Protein AF-A0A7S3BI91-F1 (afdb_monomer_lite)

Foldseek 3Di:
DDDDDDDDDDDDDDDDDDADAWDADDDDDDPACARAPQWHQDPPVRWIWGWDDAPNDIATLATARDRVLSLVLNQLLQCQRVNPPRDHRGPPDPSVVSNVVCPPPDSLRSSLVSHLVHPHAQDDPQPAHQWDQDPVVRWIWGWAADQDPDRIDTQDTHNDSVVSQVSNQLLQQLQAACSRNGNDDCVVCCVVSVVRNPAGNQRQADPVSHRDVVSVVVSVVVSVVVVVVVVVVVVVVVVVPPDDDDD

Sequence (247 aa):
GARGGQDGARGALSPAAGTKAPVRAKGGGRPMSSRFRGVAQHKVTRRWESHIWHDKKQHYMGSWSSEASAAEAYDKGAVRLKGDAAQLNFPMVDYSVFKAETEGLSTEGVIAHLRRSSSGFCRGQAKFRGVSFRPNSNRWEARLSGITGRRYSYLGTFDSAEDAARAYDRAAICCRGKDAITNFPIDEFAVEMAPFVGLRKVDLRGADGKPCEATLEELKRQIDSYADSEAERKKEAVAAGRGTPRR

InterPro domains:
  IPR001471 AP2/ERF domain [PF00847] (127-177)
  IPR001471 AP2/ERF domain [PR00367] (128-139)
  IPR001471 AP2/ERF domain [PR00367] (167-187)
  IPR001471 AP2/ERF domain [PS51032] (35-91)
  IPR001471 AP2/ERF domain [PS51032] (127-185)
  IPR001471 AP2/ERF domain [SM00380] (35-97)
  IPR001471 AP2/ERF domain [SM00380] (127-191)
  IPR016177 DNA-binding domain superfamily [SSF54171] (34-92)
  IPR016177 DNA-binding domain superfamily [SSF54171] (127-186)
  IPR036955 AP2/ERF domain superfamily [G3DSA:3.30.730.10] (34-93)
  IPR036955 AP2/ERF domain superfamily [G3DSA:3.30.730.10] (126-187)

Structure (mmCIF, N/CA/C/O backbone):
data_AF-A0A7S3BI91-F1
#
_entry.id   AF-A0A7S3BI91-F1
#
loop_
_atom_site.group_PDB
_atom_site.id
_atom_site.type_symbol
_atom_site.label_atom_id
_atom_site.label_alt_id
_atom_site.label_comp_id
_atom_site.label_asym_id
_atom_site.label_entity_id
_atom_site.label_seq_id
_atom_site.pdbx_PDB_ins_code
_atom_site.Cartn_x
_atom_site.Cartn_y
_atom_site.Cartn_z
_atom_site.occupancy
_atom_site.B_iso_or_equiv
_atom_site.auth_seq_id
_atom_site.auth_comp_id
_atom_site.auth_asym_id
_atom_site.auth_atom_id
_atom_site.pdbx_PDB_model_num
ATOM 1 N N . GLY A 1 1 ? 70.230 0.808 4.447 1.00 37.97 1 GLY A N 1
ATOM 2 C CA . GLY A 1 1 ? 69.255 -0.152 4.996 1.00 37.97 1 GLY A CA 1
ATOM 3 C C . GLY A 1 1 ? 67.963 -0.027 4.226 1.00 37.97 1 GLY A C 1
ATOM 4 O O . GLY A 1 1 ? 67.311 0.999 4.337 1.00 37.97 1 GLY A O 1
ATOM 5 N N . ALA A 1 2 ? 67.662 -1.022 3.395 1.00 36.22 2 ALA A N 1
ATOM 6 C CA . ALA A 1 2 ? 66.497 -1.073 2.520 1.00 36.22 2 ALA A CA 1
ATOM 7 C C . ALA A 1 2 ? 65.241 -1.559 3.269 1.00 36.22 2 ALA A C 1
ATOM 9 O O . ALA A 1 2 ? 65.309 -2.526 4.024 1.00 36.22 2 ALA A O 1
ATOM 10 N N . ARG A 1 3 ? 64.101 -0.905 3.031 1.00 36.59 3 ARG A N 1
ATOM 11 C CA . ARG A 1 3 ? 62.727 -1.401 3.244 1.00 36.59 3 ARG A CA 1
ATOM 12 C C . ARG A 1 3 ? 61.922 -0.777 2.093 1.00 36.59 3 ARG A C 1
ATOM 14 O O . ARG A 1 3 ? 61.908 0.439 1.990 1.00 36.59 3 ARG A O 1
ATOM 21 N N . GLY A 1 4 ? 61.395 -1.486 1.100 1.00 32.34 4 GLY A N 1
ATOM 22 C CA . GLY A 1 4 ? 60.620 -2.722 1.174 1.00 32.34 4 GLY A CA 1
ATOM 23 C C . GLY A 1 4 ? 59.131 -2.377 1.055 1.00 32.34 4 GLY A C 1
ATOM 24 O O . GLY A 1 4 ? 58.383 -2.637 1.989 1.00 32.34 4 GLY A O 1
ATOM 25 N N . GLY A 1 5 ? 58.727 -1.709 -0.033 1.00 32.47 5 GLY A N 1
ATOM 26 C CA . GLY A 1 5 ? 57.331 -1.380 -0.336 1.00 32.47 5 GLY A CA 1
ATOM 27 C C . GLY A 1 5 ? 56.749 -2.419 -1.290 1.00 32.47 5 GLY A C 1
ATOM 28 O O . GLY A 1 5 ? 57.197 -2.525 -2.426 1.00 32.47 5 GLY A O 1
ATOM 29 N N . GLN A 1 6 ? 55.809 -3.221 -0.795 1.00 35.47 6 GLN A N 1
ATOM 30 C CA . GLN A 1 6 ? 55.030 -4.177 -1.578 1.00 35.47 6 GLN A CA 1
ATOM 31 C C . GLN A 1 6 ? 53.762 -3.473 -2.072 1.00 35.47 6 GLN A C 1
ATOM 33 O O . GLN A 1 6 ? 52.893 -3.136 -1.268 1.00 35.47 6 GLN A O 1
ATOM 38 N N . ASP A 1 7 ? 53.653 -3.272 -3.384 1.00 34.81 7 ASP A N 1
ATOM 39 C CA . ASP A 1 7 ? 52.416 -2.849 -4.035 1.00 34.81 7 ASP A CA 1
ATOM 40 C C . ASP A 1 7 ? 51.485 -4.060 -4.187 1.00 34.81 7 ASP A C 1
ATOM 42 O O . ASP A 1 7 ? 51.672 -4.933 -5.035 1.00 34.81 7 ASP A O 1
ATOM 46 N N . GLY A 1 8 ? 50.477 -4.127 -3.316 1.00 32.31 8 GLY A N 1
ATOM 47 C CA . GLY A 1 8 ? 49.393 -5.099 -3.389 1.00 32.31 8 GLY A CA 1
ATOM 48 C C . GLY A 1 8 ? 48.402 -4.735 -4.494 1.00 32.31 8 GLY A C 1
ATOM 49 O O . GLY A 1 8 ? 47.653 -3.763 -4.385 1.00 32.31 8 GLY A O 1
ATOM 50 N N . ALA A 1 9 ? 48.385 -5.549 -5.546 1.00 34.47 9 ALA A N 1
ATOM 51 C CA . ALA A 1 9 ? 47.430 -5.501 -6.642 1.00 34.47 9 ALA A CA 1
ATOM 52 C C . ALA A 1 9 ? 45.972 -5.531 -6.137 1.00 34.47 9 ALA A C 1
ATOM 54 O O . ALA A 1 9 ? 45.527 -6.487 -5.501 1.00 34.47 9 ALA A O 1
ATOM 55 N N . ARG A 1 10 ? 45.194 -4.493 -6.470 1.00 36.84 10 ARG A N 1
ATOM 56 C CA . ARG A 1 10 ? 43.730 -4.512 -6.356 1.00 36.84 10 ARG A CA 1
ATOM 57 C C . ARG A 1 10 ? 43.168 -5.355 -7.497 1.00 36.84 10 ARG A C 1
ATOM 59 O O . ARG A 1 10 ? 43.075 -4.888 -8.629 1.00 36.84 10 ARG A O 1
ATOM 66 N N . GLY A 1 11 ? 42.801 -6.595 -7.184 1.00 29.58 11 GLY A N 1
ATOM 67 C CA . GLY A 1 11 ? 42.044 -7.465 -8.077 1.00 29.58 11 GLY A CA 1
ATOM 68 C C . GLY A 1 11 ? 40.709 -6.824 -8.450 1.00 29.58 11 GLY A C 1
ATOM 69 O O . GLY A 1 11 ? 39.812 -6.692 -7.618 1.00 29.58 11 GLY A O 1
ATOM 70 N N . ALA A 1 12 ? 40.588 -6.414 -9.710 1.00 36.59 12 ALA A N 1
ATOM 71 C CA . ALA A 1 12 ? 39.317 -6.086 -10.327 1.00 36.59 12 ALA A CA 1
ATOM 72 C C . ALA A 1 12 ? 38.508 -7.383 -10.474 1.00 36.59 12 ALA A C 1
ATOM 74 O O . ALA A 1 12 ? 38.868 -8.272 -11.246 1.00 36.59 12 ALA A O 1
ATOM 75 N N . LEU A 1 13 ? 37.420 -7.502 -9.712 1.00 36.41 13 LEU A N 1
ATOM 76 C CA . LEU A 1 13 ? 36.422 -8.542 -9.930 1.00 36.41 13 LEU A CA 1
ATOM 77 C C . LEU A 1 13 ? 35.810 -8.334 -11.320 1.00 36.41 13 LEU A C 1
ATOM 79 O O . LEU A 1 13 ? 35.184 -7.311 -11.599 1.00 36.41 13 LEU A O 1
ATOM 83 N N . SER A 1 14 ? 36.044 -9.309 -12.194 1.00 38.34 14 SER A N 1
ATOM 84 C CA . SER A 1 14 ? 35.462 -9.384 -13.531 1.00 38.34 14 SER A CA 1
ATOM 85 C C . SER A 1 14 ? 33.932 -9.506 -13.449 1.00 38.34 14 SER A C 1
ATOM 87 O O . SER A 1 14 ? 33.428 -10.181 -12.548 1.00 38.34 14 SER A O 1
ATOM 89 N N . PRO A 1 15 ? 33.168 -8.899 -14.374 1.00 39.06 15 PRO A N 1
ATOM 90 C CA . PRO A 1 15 ? 31.724 -9.080 -14.423 1.00 39.06 15 PRO A CA 1
ATOM 91 C C . PRO A 1 15 ? 31.383 -10.494 -14.912 1.00 39.06 15 PRO A C 1
ATOM 93 O O . PRO A 1 15 ? 31.818 -10.919 -15.983 1.00 39.06 15 PRO A O 1
ATOM 96 N N . ALA A 1 16 ? 30.596 -11.220 -14.116 1.00 38.19 16 ALA A N 1
ATOM 97 C CA . ALA A 1 16 ? 30.051 -12.519 -14.484 1.00 38.19 16 ALA A CA 1
ATOM 98 C C . ALA A 1 16 ? 29.149 -12.403 -15.726 1.00 38.19 16 ALA A C 1
ATOM 100 O O . ALA A 1 16 ? 28.328 -11.491 -15.852 1.00 38.19 16 ALA A O 1
ATOM 101 N N . ALA A 1 17 ? 29.337 -13.343 -16.645 1.00 38.56 17 ALA A N 1
ATOM 102 C CA . ALA A 1 17 ? 28.640 -13.453 -17.913 1.00 38.56 17 ALA A CA 1
ATOM 103 C C . ALA A 1 17 ? 27.135 -13.744 -17.742 1.00 38.56 17 ALA A C 1
ATOM 105 O O . ALA A 1 17 ? 26.751 -14.570 -16.918 1.00 38.56 17 ALA A O 1
ATOM 106 N N . GLY A 1 18 ? 26.297 -13.139 -18.598 1.00 40.62 18 GLY A N 1
ATOM 107 C CA . GLY A 1 18 ? 25.059 -13.790 -19.051 1.00 40.62 18 GLY A CA 1
ATOM 108 C C . GLY A 1 18 ? 23.726 -13.035 -18.981 1.00 40.62 18 GLY A C 1
ATOM 109 O O . GLY A 1 18 ? 22.747 -13.556 -19.512 1.00 40.62 18 GLY A O 1
ATOM 110 N N . THR A 1 19 ? 23.620 -11.835 -18.407 1.00 37.94 19 THR A N 1
ATOM 111 C CA . THR A 1 19 ? 22.304 -11.166 -18.300 1.00 37.94 19 THR A CA 1
ATOM 112 C C . THR A 1 19 ? 21.990 -10.350 -19.557 1.00 37.94 19 THR A C 1
ATOM 114 O O . THR A 1 19 ? 22.561 -9.281 -19.776 1.00 37.94 19 THR A O 1
ATOM 117 N N . LYS A 1 20 ? 21.073 -10.832 -20.409 1.00 46.59 20 LYS A N 1
ATOM 118 C CA . LYS A 1 20 ? 20.564 -10.029 -21.536 1.00 46.59 20 LYS A CA 1
ATOM 119 C C . LYS A 1 20 ? 19.895 -8.751 -21.008 1.00 46.59 20 LYS A C 1
ATOM 121 O O . LYS A 1 20 ? 19.107 -8.794 -20.067 1.00 46.59 20 LYS A O 1
ATOM 126 N N . ALA A 1 21 ? 20.236 -7.617 -21.621 1.00 48.41 21 ALA A N 1
ATOM 127 C CA . ALA A 1 21 ? 19.789 -6.287 -21.215 1.00 48.41 21 ALA A CA 1
ATOM 128 C C . ALA A 1 21 ? 18.259 -6.107 -21.342 1.00 48.41 21 ALA A C 1
ATOM 130 O O . ALA A 1 21 ? 17.651 -6.684 -22.247 1.00 48.41 21 ALA A O 1
ATOM 131 N N . PRO A 1 22 ? 17.632 -5.281 -20.482 1.00 54.97 22 PRO A N 1
ATOM 132 C CA . PRO A 1 22 ? 16.196 -5.024 -20.542 1.00 54.97 22 PRO A CA 1
ATOM 133 C C . PRO A 1 22 ? 15.793 -4.344 -21.854 1.00 54.97 22 PRO A C 1
ATOM 135 O O . PRO A 1 22 ? 16.484 -3.452 -22.359 1.00 54.97 22 PRO A O 1
ATOM 138 N N . VAL A 1 23 ? 14.649 -4.754 -22.404 1.00 58.34 23 VAL A N 1
ATOM 139 C CA . VAL A 1 23 ? 14.160 -4.258 -23.696 1.00 58.34 23 VAL A CA 1
ATOM 140 C C . VAL A 1 23 ? 13.649 -2.824 -23.543 1.00 58.34 23 VAL A C 1
ATOM 142 O O . VAL A 1 23 ? 12.665 -2.559 -22.852 1.00 58.34 23 VAL A O 1
ATOM 145 N N . ARG A 1 24 ? 14.304 -1.882 -24.229 1.00 56.38 24 ARG A N 1
ATOM 146 C CA . ARG A 1 24 ? 13.954 -0.453 -24.211 1.00 56.38 24 ARG A CA 1
ATOM 147 C C . ARG A 1 24 ? 12.495 -0.228 -24.643 1.00 56.38 24 ARG A C 1
ATOM 149 O O . ARG A 1 24 ? 12.028 -0.784 -25.641 1.00 56.38 24 ARG A O 1
ATOM 156 N N . ALA A 1 25 ? 11.772 0.622 -23.913 1.00 55.19 25 ALA A N 1
ATOM 157 C CA . ALA A 1 25 ? 10.420 1.039 -24.279 1.00 55.19 25 ALA A CA 1
ATOM 158 C C . ALA A 1 25 ? 10.404 1.825 -25.604 1.00 55.19 25 ALA A C 1
ATOM 160 O O . ALA A 1 25 ? 11.124 2.812 -25.747 1.00 55.19 25 ALA A O 1
ATOM 161 N N . LYS A 1 26 ? 9.568 1.409 -26.570 1.00 50.88 26 LYS A N 1
ATOM 162 C CA . LYS A 1 26 ? 9.223 2.218 -27.752 1.00 50.88 26 LYS A CA 1
ATOM 163 C C . LYS A 1 26 ? 7.915 2.957 -27.463 1.00 50.88 26 LYS A C 1
ATOM 165 O O . LYS A 1 26 ? 6.872 2.325 -27.346 1.00 50.88 26 LYS A O 1
ATOM 170 N N . GLY A 1 27 ? 7.986 4.279 -27.333 1.00 42.50 27 GLY A N 1
ATOM 171 C CA . GLY A 1 27 ? 6.834 5.168 -27.175 1.00 42.50 27 GLY A CA 1
ATOM 172 C C . GLY A 1 27 ? 7.284 6.626 -27.244 1.00 42.50 27 GLY A C 1
ATOM 173 O O . GLY A 1 27 ? 8.152 7.036 -26.475 1.00 42.50 27 GLY A O 1
ATOM 174 N N . GLY A 1 28 ? 6.759 7.378 -28.213 1.00 46.16 28 GLY A N 1
ATOM 175 C CA . GLY A 1 28 ? 7.113 8.778 -28.447 1.00 46.16 28 GLY A CA 1
ATOM 176 C C . GLY A 1 28 ? 6.543 9.725 -27.387 1.00 46.16 28 GLY A C 1
ATOM 177 O O . GLY A 1 28 ? 5.451 9.505 -26.872 1.00 46.16 28 GLY A O 1
ATOM 178 N N . GLY A 1 29 ? 7.281 10.805 -27.106 1.00 51.50 29 GLY A N 1
ATOM 179 C CA . GLY A 1 29 ? 6.733 12.009 -26.472 1.00 51.50 29 GLY A CA 1
ATOM 180 C C . GLY A 1 29 ? 6.843 12.112 -24.946 1.00 51.50 29 GLY A C 1
ATOM 181 O O . GLY A 1 29 ? 5.827 12.270 -24.280 1.00 51.50 29 GLY A O 1
ATOM 182 N N . ARG A 1 30 ? 8.066 12.048 -24.402 1.00 52.25 30 ARG A N 1
ATOM 183 C CA . ARG A 1 30 ? 8.619 12.761 -23.216 1.00 52.25 30 ARG A CA 1
ATOM 184 C C . ARG A 1 30 ? 9.885 12.017 -22.760 1.00 52.25 30 ARG A C 1
ATOM 186 O O . ARG A 1 30 ? 9.933 10.796 -22.907 1.00 52.25 30 ARG A O 1
ATOM 193 N N . PRO A 1 31 ? 10.906 12.698 -22.205 1.00 54.00 31 PRO A N 1
ATOM 194 C CA . PRO A 1 31 ? 12.038 12.009 -21.597 1.00 54.00 31 PRO A CA 1
ATOM 195 C C . PRO A 1 31 ? 11.510 11.109 -20.478 1.00 54.00 31 PRO A C 1
ATOM 197 O O . PRO A 1 31 ? 10.920 11.568 -19.499 1.00 54.00 31 PRO A O 1
ATOM 200 N N . MET A 1 32 ? 11.652 9.806 -20.687 1.00 61.44 32 MET A N 1
ATOM 201 C CA . MET A 1 32 ? 11.168 8.787 -19.771 1.00 61.44 32 MET A CA 1
ATOM 202 C C . MET A 1 32 ? 12.041 8.857 -18.509 1.00 61.44 32 MET A C 1
ATOM 204 O O . MET A 1 32 ? 13.264 8.778 -18.601 1.00 61.44 32 MET A O 1
ATOM 208 N N . SER A 1 33 ? 11.439 9.039 -17.327 1.00 77.62 33 SER A N 1
ATOM 209 C CA . SER A 1 33 ? 12.185 9.071 -16.052 1.00 77.62 33 SER A CA 1
ATOM 210 C C . SER A 1 33 ? 12.806 7.718 -15.686 1.00 77.62 33 SER A C 1
ATOM 212 O O . SER A 1 33 ? 13.535 7.627 -14.706 1.00 77.62 33 SER A O 1
ATOM 214 N N . SER A 1 34 ? 12.469 6.672 -16.443 1.00 86.06 34 SER A N 1
ATOM 215 C CA . SER A 1 34 ? 12.921 5.298 -16.276 1.00 86.06 34 SER A CA 1
ATOM 216 C C . SER A 1 34 ? 13.264 4.684 -17.630 1.00 86.06 34 SER A C 1
ATOM 218 O O . SER A 1 34 ? 12.687 5.059 -18.652 1.00 86.06 34 SER A O 1
ATOM 220 N N . ARG A 1 35 ? 14.167 3.699 -17.635 1.00 88.31 35 ARG A N 1
ATOM 221 C CA . ARG A 1 35 ? 14.437 2.860 -18.814 1.00 88.31 35 ARG A CA 1
ATOM 222 C C . ARG A 1 35 ? 13.410 1.737 -19.014 1.00 88.31 35 ARG A C 1
ATOM 224 O O . ARG A 1 35 ? 13.414 1.109 -20.072 1.00 88.31 35 ARG A O 1
ATOM 231 N N . PHE A 1 36 ? 12.564 1.484 -18.015 1.00 90.50 36 PHE A N 1
ATOM 232 C CA . PHE A 1 36 ? 11.608 0.382 -17.991 1.00 90.50 36 PHE A CA 1
ATOM 233 C C . PHE A 1 36 ? 10.179 0.849 -18.285 1.00 90.50 36 PHE A C 1
ATOM 235 O O . PHE A 1 36 ? 9.762 1.955 -17.933 1.00 90.50 36 PHE A O 1
ATOM 242 N N . ARG A 1 37 ? 9.405 -0.022 -18.935 1.00 90.56 37 ARG A N 1
ATOM 243 C CA . ARG A 1 37 ? 7.990 0.193 -19.248 1.00 90.56 37 ARG A CA 1
ATOM 244 C C . ARG A 1 37 ? 7.177 0.313 -17.966 1.00 90.56 37 ARG A C 1
ATOM 246 O O . ARG A 1 37 ? 7.341 -0.479 -17.046 1.00 90.56 37 ARG A O 1
ATOM 253 N N . GLY A 1 38 ? 6.272 1.290 -17.945 1.00 92.12 38 GLY A N 1
ATOM 254 C CA . GLY A 1 38 ? 5.343 1.489 -16.832 1.00 92.12 38 GLY A CA 1
ATOM 255 C C . GLY A 1 38 ? 5.990 1.973 -15.536 1.00 92.12 38 GLY A C 1
ATOM 256 O O . GLY A 1 38 ? 5.302 2.038 -14.522 1.00 92.12 38 GLY A O 1
ATOM 257 N N . VAL A 1 39 ? 7.274 2.343 -15.550 1.00 93.62 39 VAL A N 1
ATOM 258 C CA . VAL A 1 39 ? 7.984 2.824 -14.363 1.00 93.62 39 VAL A CA 1
ATOM 259 C C . VAL A 1 39 ? 8.194 4.334 -14.432 1.00 93.62 39 VAL A C 1
ATOM 261 O O . VAL A 1 39 ? 8.635 4.880 -15.444 1.00 93.62 39 VAL A O 1
ATOM 264 N N . ALA A 1 40 ? 7.895 5.025 -13.335 1.00 92.94 40 ALA A N 1
ATOM 265 C CA . ALA A 1 40 ? 8.116 6.459 -13.187 1.00 92.94 40 ALA A CA 1
ATOM 266 C C . ALA A 1 40 ? 8.808 6.775 -11.856 1.00 92.94 40 ALA A C 1
ATOM 268 O O . ALA A 1 40 ? 8.635 6.049 -10.882 1.00 92.94 40 ALA A O 1
ATOM 269 N N . GLN A 1 41 ? 9.584 7.860 -11.792 1.00 91.62 41 GLN A N 1
ATOM 270 C CA . GLN A 1 41 ? 10.135 8.344 -10.522 1.00 91.62 41 GLN A CA 1
ATOM 271 C C . GLN A 1 41 ? 9.279 9.494 -9.989 1.00 91.62 41 GLN A C 1
ATOM 273 O O . GLN A 1 41 ? 9.099 10.515 -10.659 1.00 91.62 41 GLN A O 1
ATOM 278 N N . HIS A 1 42 ? 8.791 9.364 -8.758 1.00 88.19 42 HIS A N 1
ATOM 279 C CA . HIS A 1 42 ? 8.068 10.441 -8.097 1.00 88.19 42 HIS A CA 1
ATOM 280 C C . HIS A 1 42 ? 9.016 11.614 -7.794 1.00 88.19 42 HIS A C 1
ATOM 282 O O . HIS A 1 42 ? 10.050 11.442 -7.148 1.00 88.19 42 HIS A O 1
ATOM 288 N N . LYS A 1 43 ? 8.669 12.832 -8.231 1.00 83.31 43 LYS A N 1
ATOM 289 C CA . LYS A 1 43 ? 9.596 13.984 -8.239 1.00 83.31 43 LYS A CA 1
ATOM 290 C C . LYS A 1 43 ? 10.095 14.405 -6.853 1.00 83.31 43 LYS A C 1
ATOM 292 O O . LYS A 1 43 ? 11.241 14.822 -6.724 1.00 83.31 43 LYS A O 1
ATOM 297 N N . VAL A 1 44 ? 9.239 14.302 -5.834 1.00 79.81 44 VAL A N 1
ATOM 298 C CA . VAL A 1 44 ? 9.544 14.786 -4.474 1.00 79.81 44 VAL A CA 1
ATOM 299 C C . VAL A 1 44 ? 10.193 13.690 -3.637 1.00 79.81 44 VAL A C 1
ATOM 301 O O . VAL A 1 44 ? 11.288 13.848 -3.120 1.00 79.81 44 VAL A O 1
ATOM 304 N N . THR A 1 45 ? 9.522 12.546 -3.524 1.00 80.12 45 THR A N 1
ATOM 305 C CA . THR A 1 45 ? 9.980 11.425 -2.684 1.00 80.12 45 THR A CA 1
ATOM 306 C C . THR A 1 45 ? 11.068 10.583 -3.345 1.00 80.12 45 THR A C 1
ATOM 308 O O . THR A 1 45 ? 11.627 9.715 -2.683 1.00 80.12 45 THR A O 1
ATOM 311 N N . ARG A 1 46 ? 11.332 10.794 -4.643 1.00 85.56 46 ARG A N 1
ATOM 312 C CA . ARG A 1 46 ? 12.295 10.047 -5.472 1.00 85.56 46 ARG A CA 1
ATOM 313 C C . ARG A 1 46 ? 12.072 8.539 -5.531 1.00 85.56 46 ARG A C 1
ATOM 315 O O . ARG A 1 46 ? 12.927 7.809 -6.023 1.00 85.56 46 ARG A O 1
ATOM 322 N N . ARG A 1 47 ? 10.910 8.069 -5.083 1.00 87.50 47 ARG A N 1
ATOM 323 C CA . ARG A 1 47 ? 10.569 6.651 -5.117 1.00 87.50 47 ARG A CA 1
ATOM 324 C C . ARG A 1 47 ? 10.125 6.242 -6.507 1.00 87.50 47 ARG A C 1
ATOM 326 O O . ARG A 1 47 ? 9.543 7.041 -7.244 1.00 87.50 47 ARG A O 1
ATOM 333 N N . TRP A 1 48 ? 10.405 4.995 -6.842 1.00 92.12 48 TRP A N 1
ATOM 334 C CA . TRP A 1 48 ? 9.995 4.416 -8.107 1.00 92.12 48 TRP A CA 1
ATOM 335 C C . TRP A 1 48 ? 8.544 3.984 -8.004 1.00 92.12 48 TRP A C 1
ATOM 337 O O . TRP A 1 48 ? 8.108 3.504 -6.964 1.00 92.12 48 TRP A O 1
ATOM 347 N N . GLU A 1 49 ? 7.770 4.199 -9.048 1.00 93.38 49 GLU A N 1
ATOM 348 C CA . GLU A 1 49 ? 6.346 3.912 -9.101 1.00 93.38 49 GLU A CA 1
ATOM 349 C C . GLU A 1 49 ? 6.060 3.049 -10.314 1.00 93.38 49 GLU A C 1
ATOM 351 O O . GLU A 1 49 ? 6.586 3.311 -11.394 1.00 93.38 49 GLU A O 1
ATOM 356 N N . SER A 1 50 ? 5.221 2.036 -10.124 1.00 94.94 50 SER A N 1
ATOM 357 C CA . SER A 1 50 ? 4.806 1.128 -11.187 1.00 94.94 50 SER A CA 1
ATOM 358 C C . SER A 1 50 ? 3.356 1.399 -11.576 1.00 94.94 50 SER A C 1
ATOM 360 O O . SER A 1 50 ? 2.480 1.524 -10.714 1.00 94.94 50 SER A O 1
ATOM 362 N N . HIS A 1 51 ? 3.108 1.515 -12.877 1.00 94.50 51 HIS A N 1
ATOM 363 C CA . HIS A 1 51 ? 1.826 1.881 -13.468 1.00 94.50 51 HIS A CA 1
ATOM 364 C C . HIS A 1 51 ? 1.560 1.048 -14.724 1.00 94.50 51 HIS A C 1
ATOM 366 O O . HIS A 1 51 ? 2.408 0.970 -15.612 1.00 94.50 51 HIS A O 1
ATOM 372 N N . ILE A 1 52 ? 0.349 0.507 -14.867 1.00 93.44 52 ILE A N 1
ATOM 373 C CA . ILE A 1 52 ? -0.104 -0.146 -16.104 1.00 93.44 52 ILE A CA 1
ATOM 374 C C . ILE A 1 52 ? -1.366 0.513 -16.635 1.00 93.44 52 ILE A C 1
ATOM 376 O O . ILE A 1 52 ? -2.228 0.942 -15.876 1.00 93.44 52 ILE A O 1
ATOM 380 N N . TRP A 1 53 ? -1.491 0.551 -17.952 1.00 92.12 53 TRP A N 1
ATOM 381 C CA . TRP A 1 53 ? -2.750 0.853 -18.617 1.00 92.12 53 TRP A CA 1
ATOM 382 C C . TRP A 1 53 ? -3.461 -0.452 -18.969 1.00 92.12 53 TRP A C 1
ATOM 384 O O . TRP A 1 53 ? -2.876 -1.294 -19.661 1.00 92.12 53 TRP A O 1
ATOM 394 N N . HIS A 1 54 ? -4.693 -0.598 -18.484 1.00 91.62 54 HIS A N 1
ATOM 395 C CA . HIS A 1 54 ? -5.586 -1.734 -18.714 1.00 91.62 54 HIS A CA 1
ATOM 396 C C . HIS A 1 54 ? -7.039 -1.231 -18.733 1.00 91.62 54 HIS A C 1
ATOM 398 O O . HIS A 1 54 ? -7.358 -0.316 -17.983 1.00 91.62 54 HIS A O 1
ATOM 404 N N . ASP A 1 55 ? -7.898 -1.742 -19.618 1.00 88.56 55 ASP A N 1
ATOM 405 C CA . ASP A 1 55 ? -9.307 -1.311 -19.749 1.00 88.56 55 ASP A CA 1
ATOM 406 C C . ASP A 1 55 ? -9.520 0.214 -19.794 1.00 88.56 55 ASP A C 1
ATOM 408 O O . ASP A 1 55 ? -10.383 0.771 -19.117 1.00 88.56 55 ASP A O 1
ATOM 412 N N . LYS A 1 56 ? -8.693 0.926 -20.576 1.00 87.25 56 LYS A N 1
ATOM 413 C CA . LYS A 1 56 ? -8.702 2.405 -20.688 1.00 87.25 56 LYS A CA 1
ATOM 414 C C . LYS A 1 56 ? -8.465 3.142 -19.356 1.00 87.25 56 LYS A C 1
ATOM 416 O O . LYS A 1 56 ? -8.661 4.353 -19.279 1.00 87.25 56 LYS A O 1
ATOM 421 N N . LYS A 1 57 ? -7.995 2.441 -18.324 1.00 88.88 57 LYS A N 1
ATOM 422 C CA . LYS A 1 57 ? -7.722 2.967 -16.988 1.00 88.88 57 LYS A CA 1
ATOM 423 C C . LYS A 1 57 ? -6.255 2.764 -16.621 1.00 88.88 57 LYS A C 1
ATOM 425 O O . LYS A 1 57 ? -5.654 1.719 -16.872 1.00 88.88 57 LYS A O 1
ATOM 430 N N . GLN A 1 58 ? -5.659 3.782 -16.004 1.00 91.81 58 GLN A N 1
ATOM 431 C CA . GLN A 1 58 ? -4.322 3.664 -15.436 1.00 91.81 58 GLN A CA 1
ATOM 432 C C . GLN A 1 58 ? -4.413 3.080 -14.023 1.00 91.81 58 GLN A C 1
ATOM 434 O O . GLN A 1 58 ? -5.069 3.630 -13.136 1.00 91.81 58 GLN A O 1
ATOM 439 N N . HIS A 1 59 ? -3.728 1.967 -13.806 1.00 93.12 59 HIS A N 1
ATOM 440 C CA . HIS A 1 59 ? -3.645 1.288 -12.528 1.00 93.12 59 HIS A CA 1
ATOM 441 C C . HIS A 1 59 ? -2.249 1.463 -11.933 1.00 93.12 59 HIS A C 1
ATOM 443 O O . HIS A 1 59 ? -1.255 0.970 -12.462 1.00 93.12 59 HIS A O 1
ATOM 449 N N . TYR A 1 60 ? -2.194 2.148 -10.793 1.00 91.69 60 TYR A N 1
ATOM 450 C CA . TYR A 1 60 ? -1.008 2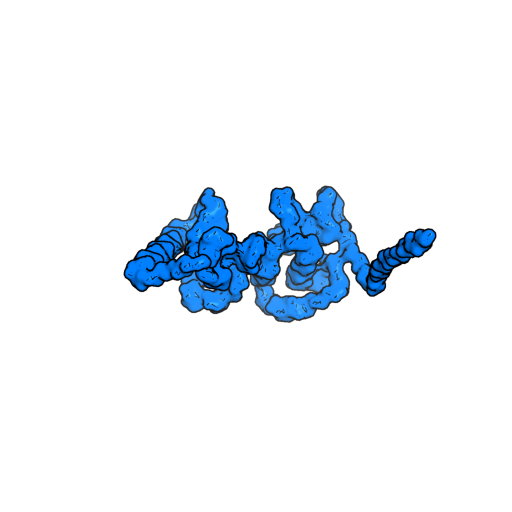.228 -9.945 1.00 91.69 60 TYR A CA 1
ATOM 451 C C . TYR A 1 60 ? -0.796 0.902 -9.209 1.00 91.69 60 TYR A C 1
ATOM 453 O O . TYR A 1 60 ? -1.691 0.479 -8.475 1.00 91.69 60 TYR A O 1
ATOM 461 N N . MET A 1 61 ? 0.363 0.267 -9.365 1.00 90.00 61 MET A N 1
ATOM 462 C CA . MET A 1 61 ? 0.705 -1.016 -8.732 1.00 90.00 61 MET A CA 1
ATOM 463 C C . MET A 1 61 ? 1.499 -0.872 -7.436 1.00 90.00 61 MET A C 1
ATOM 465 O O . MET A 1 61 ? 1.708 -1.852 -6.733 1.00 90.00 61 MET A O 1
ATOM 469 N N . GLY A 1 62 ? 1.927 0.340 -7.094 1.00 89.94 62 GLY A N 1
ATOM 470 C CA . GLY A 1 62 ? 2.681 0.600 -5.875 1.00 89.94 62 GLY A CA 1
ATOM 471 C C . GLY A 1 62 ? 3.963 1.367 -6.139 1.00 89.94 62 GLY A C 1
ATOM 472 O O . GLY A 1 62 ? 4.286 1.732 -7.274 1.00 89.94 62 GLY A O 1
ATOM 473 N N . SER A 1 63 ? 4.696 1.624 -5.060 1.00 90.44 63 SER A N 1
ATOM 474 C CA . SER A 1 63 ? 5.967 2.327 -5.132 1.00 90.44 63 SER A CA 1
ATOM 475 C C . SER A 1 63 ? 7.071 1.552 -4.442 1.00 90.44 63 SER A C 1
ATOM 477 O O . SER A 1 63 ? 6.891 1.049 -3.340 1.00 90.44 63 SER A O 1
ATOM 479 N N . TRP A 1 64 ? 8.211 1.500 -5.106 1.00 89.69 64 TRP A N 1
ATOM 480 C CA . TRP A 1 64 ? 9.307 0.585 -4.875 1.00 89.69 64 TRP A CA 1
ATOM 481 C C . TRP A 1 64 ? 10.592 1.364 -4.582 1.00 89.69 64 TRP A C 1
ATOM 483 O O . TRP A 1 64 ? 10.751 2.526 -4.974 1.00 89.69 64 TRP A O 1
ATOM 493 N N . SER A 1 65 ? 11.504 0.725 -3.859 1.00 86.12 65 SER A N 1
ATOM 494 C CA . SER A 1 65 ? 12.797 1.287 -3.467 1.00 86.12 65 SER A CA 1
ATOM 495 C C . SER A 1 65 ? 13.755 1.360 -4.652 1.00 86.12 65 SER A C 1
ATOM 497 O O . SER A 1 65 ? 14.572 2.275 -4.722 1.00 86.12 65 SER A O 1
ATOM 499 N N 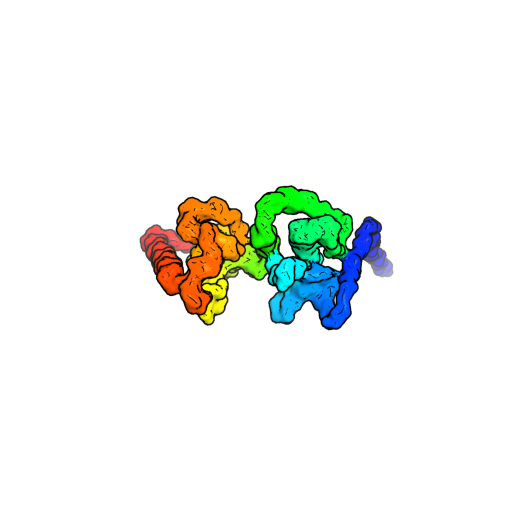. SER A 1 66 ? 13.615 0.439 -5.608 1.00 90.12 66 SER A N 1
ATOM 500 C CA . SER A 1 66 ? 14.433 0.367 -6.812 1.00 90.12 66 SER A CA 1
ATOM 501 C C . SER A 1 66 ? 13.589 0.455 -8.085 1.00 90.12 66 SER A C 1
ATOM 503 O O . SER A 1 66 ? 12.417 0.072 -8.119 1.00 90.12 66 SER A O 1
ATOM 505 N N . GLU A 1 67 ? 14.221 0.954 -9.146 1.00 92.31 67 GLU A N 1
ATOM 506 C CA . GLU A 1 67 ? 13.639 1.035 -10.484 1.00 92.31 67 GLU A CA 1
ATOM 507 C C . GLU A 1 67 ? 13.309 -0.362 -11.032 1.00 92.31 67 GLU A C 1
ATOM 509 O O . GLU A 1 67 ? 12.239 -0.576 -11.598 1.00 92.31 67 GLU A O 1
ATOM 514 N N . ALA A 1 68 ? 14.209 -1.326 -10.809 1.00 91.25 68 ALA A N 1
ATOM 515 C CA . ALA A 1 68 ? 14.057 -2.703 -11.265 1.00 91.25 68 ALA A CA 1
ATOM 516 C C . ALA A 1 68 ? 12.891 -3.415 -10.565 1.00 91.25 68 ALA A C 1
ATOM 518 O O . ALA A 1 68 ? 12.097 -4.070 -11.229 1.00 91.25 68 ALA A O 1
ATOM 519 N N . SER A 1 69 ? 12.716 -3.223 -9.254 1.00 91.31 69 SER A N 1
ATOM 520 C CA . SER A 1 69 ? 11.580 -3.800 -8.522 1.00 91.31 69 SER A CA 1
ATOM 521 C C . SER A 1 69 ? 10.241 -3.209 -8.982 1.00 91.31 69 SER A C 1
ATOM 523 O O . SER A 1 69 ? 9.247 -3.924 -9.066 1.00 91.31 69 SER A O 1
ATOM 525 N N . ALA A 1 70 ? 10.201 -1.919 -9.340 1.00 93.69 70 ALA A N 1
ATOM 526 C CA . ALA A 1 70 ? 9.007 -1.327 -9.949 1.00 93.69 70 ALA A CA 1
ATOM 527 C C . ALA A 1 70 ? 8.703 -1.923 -11.335 1.00 93.69 70 ALA A C 1
ATOM 529 O O . ALA A 1 70 ? 7.533 -2.126 -11.672 1.00 93.69 70 ALA A O 1
ATOM 530 N N . ALA A 1 71 ? 9.741 -2.214 -12.121 1.00 93.81 71 ALA A N 1
ATOM 531 C CA . ALA A 1 71 ? 9.612 -2.858 -13.423 1.00 93.81 71 ALA A CA 1
ATOM 532 C C . ALA A 1 71 ? 9.149 -4.318 -13.295 1.00 93.81 71 ALA A C 1
ATOM 534 O O . ALA A 1 71 ? 8.281 -4.752 -14.041 1.00 93.81 71 ALA A O 1
ATOM 535 N N . GLU A 1 72 ? 9.646 -5.055 -12.302 1.00 92.75 72 GLU A N 1
ATOM 536 C CA . GLU A 1 72 ? 9.196 -6.419 -12.017 1.00 92.75 72 GLU A CA 1
ATOM 537 C C . GLU A 1 72 ? 7.723 -6.437 -11.588 1.00 92.75 72 GLU A C 1
ATOM 539 O O . GLU A 1 72 ? 6.950 -7.288 -12.021 1.00 92.75 72 GLU A O 1
ATOM 544 N N . ALA A 1 73 ? 7.300 -5.458 -10.783 1.00 93.62 73 ALA A N 1
ATOM 545 C CA . ALA A 1 73 ? 5.897 -5.296 -10.422 1.00 93.62 73 ALA A CA 1
ATOM 546 C C . ALA A 1 73 ? 5.014 -5.008 -11.643 1.00 93.62 73 ALA A C 1
ATOM 548 O O . ALA A 1 73 ? 3.914 -5.552 -11.738 1.00 93.62 73 ALA A O 1
ATOM 549 N N . TYR A 1 74 ? 5.509 -4.191 -12.584 1.00 94.62 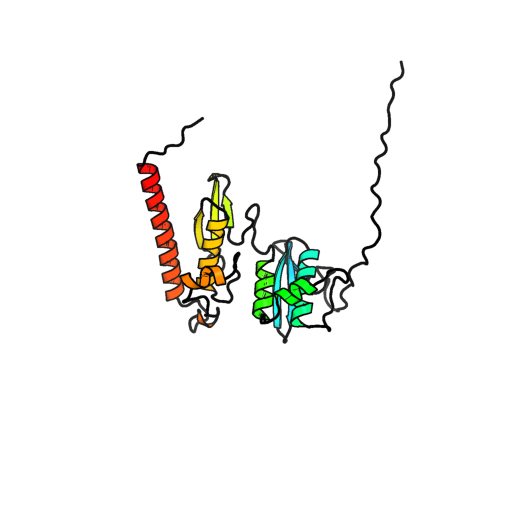74 TYR A N 1
ATOM 550 C CA . TYR A 1 74 ? 4.827 -3.957 -13.855 1.00 94.62 74 TYR A CA 1
ATOM 551 C C . TYR A 1 74 ? 4.672 -5.262 -14.632 1.00 94.62 74 TYR A C 1
ATOM 553 O O . TYR A 1 74 ? 3.570 -5.552 -15.087 1.00 94.62 74 TYR A O 1
ATOM 561 N N . ASP A 1 75 ? 5.742 -6.050 -14.747 1.00 93.75 75 ASP A N 1
ATOM 562 C CA . ASP A 1 75 ? 5.734 -7.317 -15.477 1.00 93.75 75 ASP A CA 1
ATOM 563 C C . ASP A 1 75 ? 4.739 -8.306 -14.855 1.00 93.75 75 ASP A C 1
ATOM 565 O O . ASP A 1 75 ? 3.886 -8.829 -15.569 1.00 93.75 75 ASP A O 1
ATOM 569 N N . LYS A 1 76 ? 4.742 -8.466 -13.524 1.00 93.19 76 LYS A N 1
ATOM 570 C CA . LYS A 1 76 ? 3.760 -9.286 -12.786 1.00 93.19 76 LYS A CA 1
ATOM 571 C C . LYS A 1 76 ? 2.320 -8.881 -13.095 1.00 93.19 76 LYS A C 1
ATOM 573 O O . LYS A 1 76 ? 1.478 -9.720 -13.419 1.00 93.19 76 LYS A O 1
ATOM 578 N N . GLY A 1 77 ? 2.024 -7.584 -13.030 1.00 93.06 77 GLY A N 1
ATOM 579 C CA . GLY A 1 77 ? 0.693 -7.094 -13.365 1.00 93.06 77 GLY A CA 1
ATOM 580 C C . GLY A 1 77 ? 0.367 -7.218 -14.855 1.00 93.06 77 GLY A C 1
ATOM 581 O O . GLY A 1 77 ? -0.773 -7.509 -15.200 1.00 93.06 77 GLY A O 1
ATOM 582 N N . ALA A 1 78 ? 1.345 -7.054 -15.746 1.00 92.88 78 ALA A N 1
ATOM 583 C CA . ALA A 1 78 ? 1.163 -7.206 -17.184 1.00 92.88 78 ALA A CA 1
ATOM 584 C C . ALA A 1 78 ? 0.852 -8.656 -17.565 1.00 92.88 78 ALA A C 1
ATOM 586 O O . ALA A 1 78 ? -0.110 -8.865 -18.298 1.00 92.88 78 ALA A O 1
ATOM 587 N N . VAL A 1 79 ? 1.576 -9.637 -17.016 1.00 90.88 79 VAL A N 1
ATOM 588 C CA . VAL A 1 79 ? 1.296 -11.073 -17.204 1.00 90.88 79 VAL A CA 1
ATOM 589 C C . VAL A 1 79 ? -0.149 -11.390 -16.839 1.00 90.88 79 VAL A C 1
ATOM 591 O O . VAL A 1 79 ? -0.842 -12.092 -17.572 1.00 90.88 79 VAL A O 1
ATOM 594 N N . ARG A 1 80 ? -0.636 -10.845 -15.720 1.00 90.75 80 ARG A N 1
ATOM 595 C CA . ARG A 1 80 ? -1.969 -11.189 -15.226 1.00 90.75 80 ARG A CA 1
ATOM 596 C C . ARG A 1 80 ? -3.103 -10.443 -15.926 1.00 90.75 80 ARG A C 1
ATOM 598 O O . ARG A 1 80 ? -4.155 -11.033 -16.147 1.00 90.75 80 ARG A O 1
ATOM 605 N N . LEU A 1 81 ? -2.895 -9.167 -16.251 1.00 90.25 81 LEU A N 1
ATOM 606 C CA . LEU A 1 81 ? -3.920 -8.299 -16.840 1.00 90.25 81 LEU A CA 1
ATOM 607 C C . LEU A 1 81 ? -3.967 -8.413 -18.366 1.00 90.25 81 LEU A C 1
ATOM 609 O O . LEU A 1 81 ? -5.036 -8.373 -18.953 1.00 90.25 81 LEU A O 1
ATO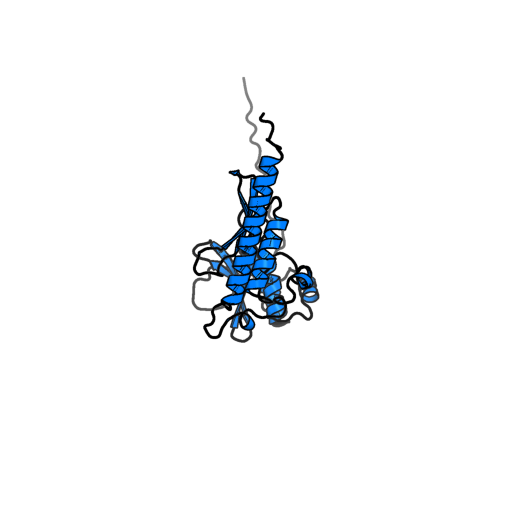M 613 N N . LYS A 1 82 ? -2.814 -8.557 -19.024 1.00 89.06 82 LYS A N 1
ATOM 614 C CA . LYS A 1 82 ? -2.712 -8.583 -20.493 1.00 89.06 82 LYS A CA 1
ATOM 615 C C . LYS A 1 82 ? -2.499 -9.986 -21.067 1.00 89.06 82 LYS A C 1
ATOM 617 O O . LYS A 1 82 ? -2.551 -10.135 -22.286 1.00 89.06 82 LYS A O 1
ATOM 622 N N . GLY A 1 83 ? -2.265 -10.989 -20.218 1.00 84.94 83 GLY A N 1
ATOM 623 C CA . GLY A 1 83 ? -2.037 -12.372 -20.637 1.00 84.94 83 GLY A CA 1
ATOM 624 C C . GLY A 1 83 ? -0.795 -12.517 -21.516 1.00 84.94 83 GLY A C 1
ATOM 625 O O . GLY A 1 83 ? 0.181 -11.784 -21.360 1.00 84.94 83 GLY A O 1
ATOM 626 N N . ASP A 1 84 ? -0.845 -13.433 -22.477 1.00 80.62 84 ASP A N 1
ATOM 627 C CA . ASP A 1 84 ? 0.308 -13.787 -23.320 1.00 80.62 84 ASP A CA 1
ATOM 628 C C . ASP A 1 84 ? 0.745 -12.654 -24.270 1.00 80.62 84 ASP A C 1
ATOM 630 O O . ASP A 1 84 ? 1.871 -12.638 -24.761 1.00 80.62 84 ASP A O 1
ATOM 634 N N . ALA A 1 85 ? -0.112 -11.650 -24.486 1.00 80.62 85 ALA A N 1
ATOM 635 C CA . ALA A 1 85 ? 0.219 -10.446 -25.248 1.00 80.62 85 ALA A CA 1
ATOM 636 C C . ALA A 1 85 ? 1.012 -9.403 -24.429 1.00 80.62 85 ALA A C 1
ATOM 638 O O . ALA A 1 85 ? 1.319 -8.309 -24.922 1.00 80.62 85 ALA A O 1
ATOM 639 N N . ALA A 1 86 ? 1.315 -9.693 -23.160 1.00 86.19 86 ALA A N 1
ATOM 640 C CA . ALA A 1 86 ? 2.042 -8.791 -22.285 1.00 86.19 86 ALA A CA 1
ATOM 641 C C . ALA A 1 86 ? 3.475 -8.548 -22.783 1.00 86.19 86 ALA A C 1
ATOM 643 O O . ALA A 1 86 ? 4.301 -9.450 -22.875 1.00 86.19 86 ALA A O 1
ATOM 644 N N . GLN A 1 87 ? 3.801 -7.281 -23.043 1.00 88.06 87 GLN A N 1
ATOM 645 C CA . GLN A 1 87 ? 5.181 -6.864 -23.288 1.00 88.06 87 GLN A CA 1
ATOM 646 C C . GLN A 1 87 ? 5.884 -6.637 -21.950 1.00 88.06 87 GLN A C 1
ATOM 648 O O . GLN A 1 87 ? 5.602 -5.647 -21.271 1.00 88.06 87 GLN A O 1
ATOM 653 N N . LEU A 1 88 ? 6.795 -7.543 -21.605 1.00 90.25 88 LEU A N 1
ATOM 654 C CA . LEU A 1 88 ? 7.535 -7.530 -20.344 1.00 90.25 88 LEU A CA 1
ATOM 655 C C . LEU A 1 88 ? 8.869 -6.782 -20.468 1.00 90.25 88 LEU A C 1
ATOM 657 O O . LEU A 1 88 ? 9.407 -6.592 -21.563 1.00 90.25 88 LEU A O 1
ATOM 661 N N . ASN A 1 89 ? 9.398 -6.344 -19.332 1.00 89.56 89 ASN A N 1
ATOM 662 C CA . ASN A 1 89 ? 10.715 -5.739 -19.202 1.00 89.56 89 ASN A CA 1
ATOM 663 C C . ASN A 1 89 ? 11.826 -6.791 -19.067 1.00 89.56 89 ASN A C 1
ATOM 665 O O . ASN A 1 89 ? 12.932 -6.556 -19.566 1.00 89.56 89 ASN A O 1
ATOM 669 N N . PHE A 1 90 ? 11.542 -7.929 -18.418 1.00 88.56 90 PHE A N 1
ATOM 670 C CA . PHE A 1 90 ? 12.515 -8.982 -18.121 1.00 88.56 90 PHE A CA 1
ATOM 671 C C . PHE A 1 90 ? 12.131 -10.337 -18.745 1.00 88.56 90 PHE A C 1
ATOM 673 O O . PHE A 1 90 ? 11.025 -10.820 -18.523 1.00 88.56 90 PHE A O 1
ATOM 680 N N . PRO A 1 91 ? 13.044 -10.992 -19.487 1.00 77.75 91 PRO A N 1
ATOM 681 C CA . PRO A 1 91 ? 12.792 -12.305 -20.091 1.00 77.75 91 PRO A CA 1
ATOM 682 C C . PRO A 1 91 ? 13.165 -13.509 -19.202 1.00 77.75 91 PRO A C 1
ATOM 684 O O . PRO A 1 91 ? 12.835 -14.632 -19.556 1.00 77.75 91 PRO A O 1
ATOM 687 N N . MET A 1 92 ? 13.892 -13.304 -18.095 1.00 57.56 92 MET A N 1
ATOM 688 C CA . MET A 1 92 ? 14.475 -14.378 -17.260 1.00 57.56 92 MET A CA 1
ATOM 689 C C . MET A 1 92 ? 13.755 -14.609 -15.925 1.00 57.56 92 MET A C 1
ATOM 691 O O . MET A 1 92 ? 14.129 -15.511 -15.181 1.00 57.56 92 MET A O 1
ATOM 695 N N . VAL A 1 93 ? 12.764 -13.785 -15.589 1.00 66.00 93 VAL A N 1
ATOM 696 C CA . VAL A 1 93 ? 12.028 -13.934 -14.333 1.00 66.00 93 VAL A CA 1
ATOM 697 C C . VAL A 1 93 ? 10.841 -14.845 -14.600 1.00 66.00 93 VAL A C 1
ATOM 699 O O . VAL A 1 93 ? 9.948 -14.487 -15.367 1.00 66.00 93 VAL A O 1
ATOM 702 N N . ASP A 1 94 ? 10.847 -16.027 -13.988 1.00 75.31 94 ASP A N 1
ATOM 703 C CA . ASP A 1 94 ? 9.691 -16.909 -14.045 1.00 75.31 94 ASP A CA 1
ATOM 704 C C . ASP A 1 94 ? 8.558 -16.320 -13.193 1.00 75.31 94 ASP A C 1
ATOM 706 O O . ASP A 1 94 ? 8.610 -16.297 -11.963 1.00 75.31 94 ASP A O 1
ATOM 710 N N . TYR A 1 95 ? 7.535 -15.800 -13.869 1.00 84.00 95 TYR A N 1
ATOM 711 C CA . TYR A 1 95 ? 6.324 -15.280 -13.241 1.00 84.00 95 TYR A CA 1
ATOM 712 C C . TYR A 1 95 ? 5.252 -16.363 -13.037 1.00 84.00 95 TYR A C 1
ATOM 714 O O . TYR A 1 95 ? 4.142 -16.025 -12.628 1.00 84.00 95 TYR A O 1
ATOM 722 N N . SER A 1 96 ? 5.549 -17.640 -13.310 1.00 82.31 96 SER A N 1
ATOM 723 C CA . SER A 1 96 ? 4.610 -18.762 -13.176 1.00 82.31 96 SER A CA 1
ATOM 724 C C . SER A 1 96 ? 4.026 -18.874 -11.767 1.00 82.31 96 SER A C 1
ATOM 726 O O . SER A 1 96 ? 2.809 -18.965 -11.622 1.00 82.31 96 SER A O 1
ATOM 728 N N . VAL A 1 97 ? 4.867 -18.762 -10.734 1.00 85.38 97 VAL A N 1
ATOM 729 C CA . VAL A 1 97 ? 4.451 -18.817 -9.324 1.00 85.38 97 VAL A CA 1
ATOM 730 C C . VAL A 1 97 ? 3.453 -17.706 -9.022 1.00 85.38 97 VAL A C 1
ATOM 732 O O . VAL A 1 97 ? 2.354 -17.967 -8.550 1.00 85.38 97 VAL A O 1
ATOM 735 N N . PHE A 1 98 ? 3.786 -16.466 -9.387 1.00 86.00 98 PHE A N 1
ATOM 736 C CA . PHE A 1 98 ? 2.885 -15.330 -9.191 1.00 86.00 98 PHE A CA 1
ATOM 737 C C . PHE A 1 98 ? 1.581 -15.481 -9.990 1.00 86.00 98 PHE A C 1
ATOM 739 O O . PHE A 1 98 ? 0.504 -15.122 -9.513 1.00 86.00 98 PHE A O 1
ATOM 746 N N . LYS A 1 99 ? 1.661 -16.007 -11.218 1.00 85.75 99 LYS A N 1
ATOM 747 C CA . LYS A 1 99 ? 0.490 -16.266 -12.064 1.00 85.75 99 LYS A CA 1
ATOM 748 C C . LYS A 1 99 ? -0.446 -17.283 -11.403 1.00 85.75 99 LYS A C 1
ATOM 750 O O . LYS A 1 99 ? -1.648 -17.043 -11.413 1.00 85.75 99 LYS A O 1
ATOM 755 N N . ALA A 1 100 ? 0.100 -18.340 -10.801 1.00 85.88 100 ALA A N 1
ATOM 756 C CA . ALA A 1 100 ? -0.656 -19.345 -10.055 1.00 85.88 100 ALA A CA 1
ATOM 757 C C . ALA A 1 100 ? -1.239 -18.783 -8.745 1.00 85.88 100 ALA A C 1
ATOM 759 O O . ALA A 1 100 ? -2.428 -18.923 -8.491 1.00 85.88 100 ALA A O 1
ATOM 760 N N . GLU A 1 101 ? -0.448 -18.060 -7.946 1.00 84.00 101 GLU A N 1
ATOM 761 C CA . GLU A 1 101 ? -0.911 -17.431 -6.693 1.00 84.00 101 GLU A CA 1
ATOM 762 C C . GLU A 1 101 ? -2.047 -16.425 -6.909 1.00 84.00 101 GLU A C 1
ATOM 764 O O . GLU A 1 101 ? -2.878 -16.200 -6.029 1.00 84.00 101 GLU A O 1
ATOM 769 N N . THR A 1 102 ? -2.063 -15.780 -8.075 1.00 86.31 102 THR A N 1
ATOM 770 C CA . THR A 1 102 ? -3.074 -14.783 -8.435 1.00 86.31 102 THR A CA 1
ATOM 771 C C . THR A 1 102 ? -4.138 -15.315 -9.391 1.00 86.31 102 THR A C 1
ATOM 773 O O . THR A 1 102 ? -4.943 -14.544 -9.937 1.00 86.31 102 THR A O 1
ATOM 776 N N . GLU A 1 103 ? -4.173 -16.630 -9.594 1.00 86.38 103 GLU A N 1
ATOM 777 C CA . GLU A 1 103 ? -5.233 -17.297 -10.332 1.00 86.38 103 GLU A CA 1
ATOM 778 C C . GLU A 1 103 ? -6.576 -17.087 -9.616 1.00 86.38 103 GLU A C 1
ATOM 780 O O . GLU A 1 103 ? -6.661 -17.034 -8.392 1.00 86.38 103 GLU A O 1
ATOM 785 N N . GLY A 1 104 ? -7.637 -16.818 -10.379 1.00 83.56 104 GLY A N 1
ATOM 786 C CA . GLY A 1 104 ? -8.958 -16.496 -9.820 1.00 83.56 104 GLY A CA 1
ATOM 787 C C . GLY A 1 104 ? -9.118 -15.096 -9.199 1.00 83.56 104 GLY A C 1
ATOM 788 O O . GLY A 1 104 ? -10.250 -14.644 -9.039 1.00 83.56 104 GLY A O 1
ATOM 789 N N . LEU A 1 105 ? -8.039 -14.351 -8.917 1.00 86.38 105 LEU A N 1
ATOM 790 C CA . LEU A 1 105 ? -8.161 -12.956 -8.467 1.00 86.38 105 LEU A CA 1
ATOM 791 C C . LEU A 1 105 ? -8.691 -12.044 -9.583 1.00 86.38 105 LEU A C 1
ATOM 793 O O . LEU A 1 105 ? -8.285 -12.146 -10.743 1.00 86.38 105 LEU A O 1
ATOM 797 N N . SER A 1 106 ? -9.546 -11.089 -9.208 1.00 90.00 106 SER A N 1
ATOM 798 C CA . SER A 1 106 ? -9.953 -9.986 -10.084 1.00 90.00 106 SER A CA 1
ATOM 799 C C . SER A 1 106 ? -8.793 -9.020 -10.349 1.00 90.00 106 SER A C 1
ATOM 801 O O . SER A 1 106 ? -7.820 -8.976 -9.592 1.00 90.00 106 SER A O 1
ATOM 803 N N . THR A 1 107 ? -8.920 -8.182 -11.383 1.00 87.50 107 THR A N 1
ATOM 804 C CA . THR A 1 107 ? -7.985 -7.082 -11.685 1.00 87.50 107 THR A CA 1
ATOM 805 C C . THR A 1 107 ? -7.630 -6.274 -10.435 1.00 87.50 107 THR A C 1
ATOM 807 O O . THR A 1 107 ? -6.455 -6.074 -10.120 1.00 87.50 107 THR A O 1
ATOM 810 N N . GLU A 1 108 ? -8.636 -5.852 -9.670 1.00 83.50 108 GLU A N 1
ATOM 811 C CA . GLU A 1 108 ? -8.460 -5.135 -8.410 1.00 83.50 108 GLU A CA 1
ATOM 812 C C . GLU A 1 108 ? -7.718 -5.962 -7.355 1.00 83.50 108 GLU A C 1
ATOM 814 O O . GLU A 1 108 ? -6.859 -5.411 -6.666 1.00 83.50 108 GLU A O 1
ATOM 819 N N . GLY A 1 109 ? -7.999 -7.263 -7.247 1.00 84.81 109 GLY A N 1
ATOM 820 C CA . GLY A 1 109 ? -7.325 -8.170 -6.316 1.00 84.81 109 GLY A CA 1
ATOM 821 C C . GLY A 1 109 ? -5.830 -8.314 -6.610 1.00 84.81 109 GLY A C 1
ATOM 822 O O . GLY A 1 109 ? -5.008 -8.199 -5.700 1.00 84.81 109 GLY A O 1
ATOM 823 N N . VAL A 1 110 ? -5.465 -8.462 -7.886 1.00 90.12 110 VAL A N 1
ATOM 824 C CA . VAL A 1 110 ? -4.066 -8.525 -8.348 1.00 90.12 110 VAL A CA 1
ATOM 825 C C . VAL A 1 110 ? -3.342 -7.215 -8.047 1.00 90.12 110 VAL A C 1
ATOM 827 O O . VAL A 1 110 ? -2.237 -7.203 -7.504 1.00 90.12 110 VAL A O 1
ATOM 830 N N . ILE A 1 111 ? -3.981 -6.082 -8.348 1.00 89.81 111 ILE A N 1
ATOM 831 C CA . ILE A 1 111 ? -3.418 -4.761 -8.061 1.00 89.81 111 ILE A CA 1
ATOM 832 C C . ILE A 1 111 ? -3.259 -4.553 -6.553 1.00 89.81 111 ILE A C 1
ATOM 834 O O . ILE A 1 111 ? -2.250 -3.999 -6.115 1.00 89.81 111 ILE A O 1
ATOM 838 N N . ALA A 1 112 ? -4.233 -4.978 -5.746 1.00 82.88 112 ALA A N 1
ATOM 839 C CA . ALA A 1 112 ? -4.146 -4.909 -4.294 1.00 82.88 112 ALA A CA 1
ATOM 840 C C . ALA A 1 112 ? -2.978 -5.758 -3.779 1.00 82.88 112 ALA A C 1
ATOM 842 O O . ALA A 1 112 ? -2.186 -5.258 -2.982 1.00 82.88 112 ALA A O 1
ATOM 843 N N . HIS A 1 113 ? -2.812 -6.980 -4.292 1.00 85.69 113 HIS A N 1
ATOM 844 C CA . HIS A 1 113 ? -1.678 -7.846 -3.972 1.00 85.69 113 HIS A CA 1
ATOM 845 C C . HIS A 1 113 ? -0.337 -7.154 -4.278 1.00 85.69 113 HIS A C 1
ATOM 847 O O . HIS A 1 113 ? 0.506 -7.021 -3.389 1.00 85.69 113 HIS A O 1
ATOM 853 N N . LEU A 1 114 ? -0.163 -6.610 -5.487 1.00 89.81 114 LEU A N 1
ATOM 854 C CA . LEU A 1 114 ? 1.068 -5.906 -5.872 1.00 89.81 114 LEU A CA 1
ATOM 855 C C . LEU A 1 114 ? 1.331 -4.671 -5.001 1.00 89.81 114 LEU A C 1
ATOM 857 O O . LEU A 1 114 ? 2.457 -4.449 -4.551 1.00 89.81 114 LEU A O 1
ATOM 861 N N . ARG A 1 115 ? 0.288 -3.905 -4.668 1.00 87.75 115 ARG A N 1
ATOM 862 C CA . ARG A 1 115 ? 0.411 -2.746 -3.774 1.00 87.75 115 ARG A CA 1
ATOM 863 C C . ARG A 1 115 ? 0.856 -3.138 -2.372 1.00 87.75 115 ARG A C 1
ATOM 865 O O . ARG A 1 115 ? 1.677 -2.417 -1.803 1.00 87.75 115 ARG A O 1
ATOM 872 N N . ARG A 1 116 ? 0.343 -4.250 -1.829 1.00 81.75 116 ARG A N 1
ATOM 873 C CA . ARG A 1 116 ? 0.762 -4.780 -0.520 1.00 81.75 116 ARG A CA 1
ATOM 874 C C . ARG A 1 116 ? 2.239 -5.171 -0.521 1.00 81.75 116 ARG A C 1
ATOM 876 O O . ARG A 1 116 ? 2.936 -4.859 0.434 1.00 81.75 116 ARG A O 1
ATOM 883 N N . SER A 1 117 ? 2.725 -5.752 -1.618 1.00 82.81 117 SER A N 1
ATOM 884 C CA . SER A 1 117 ? 4.143 -6.115 -1.770 1.00 82.81 117 SER A CA 1
ATOM 885 C C . SER A 1 117 ? 5.087 -4.925 -2.018 1.00 82.81 117 SER A C 1
ATOM 887 O O . SER A 1 117 ? 6.303 -5.064 -1.910 1.00 82.81 117 SER A O 1
ATOM 889 N N . SER A 1 118 ? 4.556 -3.742 -2.348 1.00 83.94 118 SER A N 1
ATOM 890 C CA . SER A 1 118 ? 5.381 -2.573 -2.662 1.00 83.94 118 SER A CA 1
ATOM 891 C C . SER A 1 118 ? 6.017 -1.954 -1.412 1.00 83.94 118 SER A C 1
ATOM 893 O O . SER A 1 118 ? 5.387 -1.847 -0.360 1.00 83.94 118 SER A O 1
ATOM 895 N N . SER A 1 119 ? 7.225 -1.394 -1.537 1.00 73.31 119 SER A N 1
ATOM 896 C CA . SER A 1 119 ? 7.892 -0.636 -0.460 1.00 73.31 119 SER A CA 1
ATOM 897 C C . SER A 1 119 ? 7.277 0.764 -0.241 1.00 73.31 119 SER A C 1
ATOM 899 O O . SER A 1 119 ? 7.948 1.707 0.182 1.00 73.31 119 SER A O 1
ATOM 901 N N . GLY A 1 120 ? 5.993 0.914 -0.589 1.00 61.88 120 GLY A N 1
ATOM 902 C CA . GLY A 1 120 ? 5.188 2.121 -0.754 1.00 61.88 120 GLY A CA 1
ATOM 903 C C . GLY A 1 120 ? 5.150 3.057 0.447 1.00 61.88 120 GLY A C 1
ATOM 904 O O . GLY A 1 120 ? 4.819 4.234 0.324 1.00 61.88 120 GLY A O 1
ATOM 905 N N . PHE A 1 121 ? 5.397 2.517 1.627 1.00 54.19 121 PHE A N 1
ATOM 906 C CA . PHE A 1 121 ? 4.983 3.170 2.861 1.00 54.19 121 PHE A CA 1
ATOM 907 C C . PHE A 1 121 ? 5.793 2.713 4.073 1.00 54.19 121 PHE A C 1
ATOM 909 O O . PHE A 1 121 ? 5.730 3.363 5.111 1.00 54.19 121 PHE A O 1
ATOM 916 N N . CYS A 1 122 ? 6.573 1.641 3.957 1.00 62.00 122 CYS A N 1
ATOM 917 C CA . CYS A 1 122 ? 7.555 1.269 4.963 1.00 62.00 122 CYS A CA 1
ATOM 918 C C . CYS A 1 122 ? 8.621 2.375 4.982 1.00 62.00 122 CYS A C 1
ATOM 920 O O . CYS A 1 122 ? 9.323 2.593 3.992 1.00 62.00 122 CYS A O 1
ATOM 922 N N . ARG A 1 123 ? 8.652 3.175 6.052 1.00 59.06 123 ARG A N 1
ATOM 923 C CA . ARG A 1 123 ? 9.608 4.278 6.215 1.00 59.06 123 ARG A CA 1
ATOM 924 C C . ARG A 1 123 ? 10.649 3.872 7.251 1.00 59.06 123 ARG A C 1
ATOM 926 O O . ARG A 1 123 ? 10.302 3.602 8.398 1.00 59.06 123 ARG A O 1
ATOM 933 N N . GLY A 1 124 ? 11.922 3.918 6.867 1.00 60.75 124 GLY A N 1
ATOM 934 C CA . GLY A 1 124 ? 13.036 3.645 7.777 1.00 60.75 124 GLY A CA 1
ATOM 935 C C . GLY A 1 124 ? 13.031 2.203 8.287 1.00 60.75 124 GLY A C 1
ATOM 936 O O . GLY A 1 124 ? 12.794 1.280 7.518 1.00 60.75 124 GLY A O 1
ATOM 937 N N . GLN A 1 125 ? 13.287 2.018 9.584 1.00 58.28 125 GLN A N 1
ATOM 938 C CA . GLN A 1 125 ? 13.377 0.700 10.232 1.00 58.28 125 GLN A CA 1
ATOM 939 C C . GLN A 1 125 ? 12.044 -0.059 10.306 1.00 58.28 125 GLN A C 1
ATOM 941 O O . GLN A 1 125 ? 12.031 -1.253 10.593 1.00 58.28 125 GLN A O 1
ATOM 946 N N . ALA A 1 126 ? 10.916 0.609 10.060 1.00 61.78 126 ALA A N 1
ATOM 947 C CA . ALA A 1 126 ? 9.623 -0.050 10.060 1.00 61.78 126 ALA A CA 1
ATOM 948 C C . ALA A 1 126 ? 9.463 -0.892 8.793 1.00 61.78 126 ALA A C 1
ATOM 950 O O . ALA A 1 126 ? 9.270 -0.355 7.702 1.00 61.78 126 ALA A O 1
ATOM 951 N N . LYS A 1 127 ? 9.501 -2.219 8.960 1.00 75.38 127 LYS A N 1
ATOM 952 C CA . LYS A 1 127 ? 9.185 -3.206 7.915 1.00 75.38 127 LYS A CA 1
ATOM 953 C C . LYS A 1 127 ? 7.738 -3.087 7.417 1.00 75.38 127 LYS A C 1
ATOM 955 O O . LYS A 1 127 ? 7.437 -3.542 6.318 1.00 75.38 127 LYS A O 1
ATOM 960 N N . PHE A 1 128 ? 6.868 -2.437 8.191 1.00 80.25 128 PHE A N 1
ATOM 961 C CA . PHE A 1 128 ? 5.437 -2.340 7.934 1.00 80.25 128 PHE A CA 1
ATOM 962 C C . PHE A 1 128 ? 4.989 -0.930 7.532 1.00 80.25 128 PHE A C 1
ATOM 964 O O . PHE A 1 128 ? 5.462 0.097 8.030 1.00 80.25 128 PHE A O 1
ATOM 971 N N . ARG A 1 129 ? 4.013 -0.882 6.631 1.00 82.88 129 ARG A N 1
ATOM 972 C CA . ARG A 1 129 ? 3.286 0.315 6.226 1.00 82.88 129 ARG A CA 1
ATOM 973 C C . ARG A 1 129 ? 2.475 0.845 7.402 1.00 82.88 129 ARG A C 1
ATOM 975 O O . ARG A 1 129 ? 1.799 0.098 8.093 1.00 82.88 129 ARG A O 1
ATOM 982 N N . GLY A 1 130 ? 2.510 2.160 7.587 1.00 82.81 130 GLY A N 1
ATOM 983 C CA . GLY A 1 130 ? 1.798 2.809 8.682 1.00 82.81 130 GLY A CA 1
ATOM 984 C C . GLY A 1 130 ? 2.628 2.925 9.933 1.00 82.81 130 GLY A C 1
ATOM 985 O O . GLY A 1 130 ? 2.275 3.706 10.804 1.00 82.81 130 GLY A O 1
ATOM 986 N N . VAL A 1 131 ? 3.735 2.193 9.993 1.00 86.12 131 VAL A N 1
ATOM 987 C CA . VAL A 1 131 ? 4.502 2.017 11.209 1.00 86.12 131 VAL A CA 1
ATOM 988 C C . VAL A 1 131 ? 5.747 2.893 11.176 1.00 86.12 131 VAL A C 1
ATOM 990 O O . VAL A 1 131 ? 6.334 3.161 10.126 1.00 86.12 131 VAL A O 1
ATOM 993 N N . SER A 1 132 ? 6.136 3.401 12.337 1.00 86.12 132 SER A N 1
ATOM 994 C CA . SER A 1 132 ? 7.352 4.178 12.519 1.00 86.12 132 SER A CA 1
ATOM 995 C C . SER A 1 132 ? 7.979 3.866 13.850 1.00 86.12 132 SER A C 1
ATOM 997 O O . SER A 1 132 ? 7.310 3.940 14.872 1.00 86.12 132 SER A O 1
ATOM 999 N N . PHE A 1 133 ? 9.279 3.620 13.855 1.00 84.12 133 PHE A N 1
ATOM 1000 C CA . PHE A 1 133 ? 10.006 3.519 15.105 1.00 84.12 133 PHE A CA 1
ATOM 1001 C C . PHE A 1 133 ? 10.318 4.912 15.663 1.00 84.12 133 PHE A C 1
ATOM 1003 O O . PHE A 1 133 ? 10.722 5.805 14.909 1.00 84.12 133 PHE A O 1
ATOM 1010 N N . ARG A 1 134 ? 10.114 5.108 16.969 1.00 84.25 134 ARG A N 1
ATOM 1011 C CA . ARG A 1 134 ? 10.547 6.300 17.710 1.00 84.25 134 ARG A CA 1
ATOM 1012 C C . ARG A 1 134 ? 11.730 5.926 18.611 1.00 84.25 134 ARG A C 1
ATOM 1014 O O . ARG A 1 134 ? 11.493 5.339 19.666 1.00 84.25 134 ARG A O 1
ATOM 1021 N N . PRO A 1 135 ? 12.973 6.304 18.249 1.00 79.69 135 PRO A N 1
ATOM 1022 C CA . PRO A 1 135 ? 14.169 5.924 19.006 1.00 79.69 135 PRO A CA 1
ATOM 1023 C C . PRO A 1 135 ? 14.146 6.407 20.458 1.00 79.69 135 PRO A C 1
ATOM 1025 O O . PRO A 1 135 ? 14.494 5.658 21.360 1.00 79.69 135 PRO A O 1
ATOM 1028 N N . ASN A 1 136 ? 13.660 7.628 20.700 1.00 81.44 136 ASN A N 1
ATOM 1029 C CA . ASN A 1 136 ? 13.674 8.234 22.036 1.00 81.44 136 ASN A CA 1
ATOM 1030 C C . ASN A 1 136 ? 12.757 7.520 23.038 1.00 81.44 136 ASN A C 1
ATOM 1032 O O . ASN A 1 136 ? 13.008 7.569 24.235 1.00 81.44 136 ASN A O 1
ATOM 1036 N N . SER A 1 137 ? 11.673 6.905 22.562 1.00 80.50 137 SER A N 1
ATOM 1037 C CA . SER A 1 137 ? 10.711 6.197 23.412 1.00 80.50 137 SER A CA 1
ATOM 1038 C C . SER A 1 137 ? 10.799 4.682 23.273 1.00 80.50 137 SER A C 1
ATOM 1040 O O . SER A 1 137 ? 10.046 3.995 23.947 1.00 80.50 137 SER A O 1
ATOM 1042 N N . ASN A 1 138 ? 11.650 4.171 22.377 1.00 83.81 138 ASN A N 1
ATOM 1043 C CA . ASN A 1 138 ? 11.742 2.755 22.021 1.00 83.81 138 ASN A CA 1
ATOM 1044 C C . ASN A 1 138 ? 10.371 2.113 21.710 1.00 83.81 138 ASN A C 1
ATOM 1046 O O . ASN A 1 138 ? 10.092 0.990 22.114 1.00 83.81 138 ASN A O 1
ATOM 1050 N N . ARG A 1 139 ? 9.485 2.858 21.031 1.00 85.56 139 ARG A N 1
ATOM 1051 C CA . ARG A 1 139 ? 8.094 2.451 20.741 1.00 85.56 139 ARG A CA 1
ATOM 1052 C C . ARG A 1 139 ? 7.791 2.558 19.253 1.00 85.56 139 ARG A C 1
ATOM 1054 O O . ARG A 1 139 ? 8.332 3.424 18.556 1.00 85.56 139 ARG A O 1
ATOM 1061 N N . TRP A 1 140 ? 6.875 1.719 18.791 1.00 86.62 140 TRP A N 1
ATOM 1062 C CA . TRP A 1 140 ? 6.381 1.690 17.419 1.00 86.62 140 TRP A CA 1
ATOM 1063 C C . TRP A 1 140 ? 5.089 2.484 17.294 1.00 86.62 140 TRP A C 1
ATOM 1065 O O . TRP A 1 140 ? 4.120 2.207 17.976 1.00 86.62 140 TRP A O 1
ATOM 1075 N N . GLU A 1 141 ? 5.045 3.482 16.425 1.00 85.94 141 GLU A N 1
ATOM 1076 C CA . GLU A 1 141 ? 3.847 4.282 16.171 1.00 85.94 141 GLU A CA 1
ATOM 1077 C C . GLU A 1 141 ? 3.118 3.802 14.921 1.00 85.94 141 GLU A C 1
ATOM 1079 O O . GLU A 1 141 ? 3.743 3.696 13.863 1.00 85.94 141 GLU A O 1
ATOM 1084 N N . ALA A 1 142 ? 1.798 3.638 15.019 1.00 87.12 142 ALA A N 1
ATOM 1085 C CA . ALA A 1 142 ? 0.916 3.428 13.878 1.00 87.12 142 ALA A CA 1
ATOM 1086 C C . ALA A 1 142 ? 0.230 4.738 13.460 1.00 87.12 142 ALA A C 1
ATOM 1088 O O . ALA A 1 142 ? -0.283 5.499 14.282 1.00 87.12 142 ALA A O 1
ATOM 1089 N N . ARG A 1 143 ? 0.209 5.015 12.155 1.00 85.06 143 ARG A N 1
ATOM 1090 C CA . ARG A 1 143 ? -0.310 6.266 11.590 1.00 85.06 143 ARG A CA 1
ATOM 1091 C C . ARG A 1 143 ? -0.921 6.058 10.213 1.00 85.06 143 ARG A C 1
ATOM 1093 O O . ARG A 1 143 ? -0.301 5.469 9.329 1.00 85.06 143 ARG A O 1
ATOM 1100 N N . LEU A 1 144 ? -2.115 6.606 10.000 1.00 79.75 144 LEU A N 1
ATOM 1101 C CA . LEU A 1 144 ? -2.904 6.424 8.783 1.00 79.75 144 LEU A CA 1
ATOM 1102 C C . LEU A 1 144 ? -3.176 7.758 8.085 1.00 79.75 144 LEU A C 1
ATOM 1104 O O . LEU A 1 144 ? -3.795 8.665 8.632 1.00 79.75 144 LEU A O 1
ATOM 1108 N N . SER A 1 145 ? -2.691 7.891 6.851 1.00 74.31 145 SER A N 1
ATOM 1109 C CA . SER A 1 145 ? -2.839 9.110 6.048 1.00 74.31 145 SER A CA 1
ATOM 1110 C C . SER A 1 145 ? -4.078 9.085 5.146 1.00 74.31 145 SER A C 1
ATOM 1112 O O . SER A 1 145 ? -4.481 8.031 4.637 1.00 74.31 145 SER A O 1
ATOM 1114 N N . GLY A 1 146 ? -4.626 10.277 4.881 1.00 65.56 146 GLY A N 1
ATOM 1115 C CA . GLY A 1 146 ? -5.646 10.504 3.851 1.00 65.56 146 GLY A CA 1
ATOM 1116 C C . GLY A 1 146 ? -7.073 10.109 4.240 1.00 65.56 146 GLY A C 1
ATOM 1117 O O . GLY A 1 146 ? -7.821 9.676 3.367 1.00 65.56 146 GLY A O 1
ATOM 1118 N N . ILE A 1 147 ? -7.416 10.208 5.529 1.00 58.59 147 ILE A N 1
ATOM 1119 C CA . ILE A 1 147 ? -8.775 9.975 6.055 1.00 58.59 147 ILE A CA 1
ATOM 1120 C C . ILE A 1 147 ? -9.462 11.300 6.364 1.00 58.59 147 ILE A C 1
ATOM 1122 O O . ILE A 1 147 ? -10.563 11.569 5.901 1.00 58.59 147 ILE A O 1
ATOM 1126 N N . THR A 1 148 ? -8.792 12.137 7.147 1.00 50.88 148 THR A N 1
ATOM 1127 C CA . THR A 1 148 ? -9.228 13.492 7.472 1.00 50.88 148 THR A CA 1
ATOM 1128 C C . THR A 1 148 ? -8.367 14.464 6.671 1.00 50.88 148 THR A C 1
ATOM 1130 O O . THR A 1 148 ? -7.256 14.108 6.285 1.00 50.88 148 THR A O 1
ATOM 1133 N N . GLY A 1 149 ? -8.816 15.700 6.431 1.00 52.19 149 GLY A N 1
ATOM 1134 C CA . GLY A 1 149 ? -8.008 16.750 5.778 1.00 52.19 149 GLY A CA 1
ATOM 1135 C C . GLY A 1 149 ? -6.683 17.100 6.489 1.00 52.19 149 GLY A C 1
ATOM 1136 O O . GLY A 1 149 ? -6.006 18.050 6.107 1.00 52.19 149 GLY A O 1
ATOM 1137 N N . ARG A 1 150 ? -6.298 16.345 7.527 1.00 55.59 150 ARG A N 1
ATOM 1138 C CA . ARG A 1 150 ? -5.003 16.382 8.204 1.00 55.59 150 ARG A CA 1
ATOM 1139 C C . ARG A 1 150 ? -3.988 15.480 7.487 1.00 55.59 150 ARG A C 1
ATOM 1141 O O . ARG A 1 150 ? -4.323 14.526 6.789 1.00 55.59 150 ARG A O 1
ATOM 1148 N N . ARG A 1 151 ? -2.698 15.747 7.715 1.00 59.94 151 ARG A N 1
ATOM 1149 C CA . ARG A 1 151 ? -1.580 15.005 7.096 1.00 59.94 151 ARG A CA 1
ATOM 1150 C C . ARG A 1 151 ? -1.590 13.501 7.445 1.00 59.94 151 ARG A C 1
ATOM 1152 O O . ARG A 1 151 ? -1.208 12.670 6.616 1.00 59.94 151 ARG A O 1
ATOM 1159 N N . TYR A 1 152 ? -1.993 13.147 8.666 1.00 71.38 152 TYR A N 1
ATOM 1160 C CA . TYR A 1 152 ? -2.143 11.772 9.153 1.00 71.38 152 TYR A CA 1
ATOM 1161 C C . TYR A 1 152 ? -3.010 11.735 10.422 1.00 71.38 152 TYR A C 1
ATOM 1163 O O . TYR A 1 152 ? -3.043 12.713 11.168 1.00 71.38 152 TYR A O 1
ATOM 1171 N N . SER A 1 153 ? -3.676 10.606 10.659 1.00 76.00 153 SER A N 1
ATOM 1172 C CA . SER A 1 153 ? -4.288 10.235 11.937 1.00 76.00 153 SER A CA 1
ATOM 1173 C C . SER A 1 153 ? -3.321 9.333 12.703 1.00 76.00 153 SER A C 1
ATOM 1175 O O . SER A 1 153 ? -2.790 8.378 12.131 1.00 76.00 153 SER A O 1
ATOM 1177 N N . TYR A 1 154 ? -3.069 9.651 13.969 1.00 80.38 154 TYR A N 1
ATOM 1178 C CA . TYR A 1 154 ? -2.284 8.818 14.878 1.00 80.38 154 TYR A CA 1
ATOM 1179 C C . TYR A 1 154 ? -3.185 7.718 15.444 1.00 80.38 154 TYR A C 1
ATOM 1181 O O . TYR A 1 154 ? -4.298 8.015 15.860 1.00 80.38 154 TYR A O 1
ATOM 1189 N N . LEU A 1 155 ? -2.730 6.466 15.409 1.00 76.94 155 LEU A N 1
ATOM 1190 C CA . LEU A 1 155 ? -3.513 5.299 15.832 1.00 76.94 155 LEU A CA 1
ATOM 1191 C C . LEU A 1 155 ? -3.034 4.711 17.165 1.00 76.94 155 LEU A C 1
ATOM 1193 O O . LEU A 1 155 ? -3.676 3.816 17.700 1.00 76.94 155 LEU A O 1
ATOM 1197 N N . GLY A 1 156 ? -1.890 5.174 17.673 1.00 78.88 156 GLY A N 1
ATOM 1198 C CA . GLY A 1 156 ? -1.301 4.683 18.913 1.00 78.88 156 GLY A CA 1
ATOM 1199 C C . GLY A 1 156 ? 0.194 4.407 18.805 1.00 78.88 156 GLY A C 1
ATOM 1200 O O . GLY A 1 156 ? 0.791 4.422 17.721 1.00 78.88 156 GLY A O 1
ATOM 1201 N N . THR A 1 157 ? 0.789 4.135 19.962 1.00 84.50 157 THR A N 1
ATOM 1202 C CA . THR A 1 157 ? 2.132 3.573 20.102 1.00 84.50 157 THR A CA 1
ATOM 1203 C C . THR A 1 157 ? 2.023 2.160 20.642 1.00 84.50 157 THR A C 1
ATOM 1205 O O . THR A 1 157 ? 1.215 1.897 21.520 1.00 84.50 157 THR A O 1
ATOM 1208 N N . PHE A 1 158 ? 2.903 1.277 20.201 1.00 84.44 158 PHE A N 1
ATOM 1209 C CA . PHE A 1 158 ? 2.901 -0.154 20.474 1.00 84.44 158 PHE A CA 1
ATOM 1210 C C . PHE A 1 158 ? 4.317 -0.605 20.833 1.00 84.44 158 PHE A C 1
ATOM 1212 O O . PHE A 1 158 ? 5.294 0.090 20.524 1.00 84.44 158 PHE A O 1
ATOM 1219 N N . ASP A 1 159 ? 4.420 -1.751 21.497 1.00 81.31 159 ASP A N 1
ATOM 1220 C CA . ASP A 1 159 ? 5.704 -2.337 21.890 1.00 81.31 159 ASP A CA 1
ATOM 1221 C C . ASP A 1 159 ? 6.355 -3.125 20.745 1.00 81.31 159 ASP A C 1
ATOM 1223 O O . ASP A 1 159 ? 7.581 -3.172 20.654 1.00 81.31 159 ASP A O 1
ATOM 1227 N N . SER A 1 160 ? 5.553 -3.650 19.811 1.00 85.69 160 SER A N 1
ATOM 1228 C CA . SER A 1 160 ? 6.021 -4.347 18.608 1.00 85.69 160 SER A CA 1
ATOM 1229 C C . SER A 1 160 ? 5.646 -3.609 17.314 1.00 85.69 160 SER A C 1
ATOM 1231 O O . SER A 1 160 ? 4.688 -2.827 17.257 1.00 85.69 160 SER A O 1
ATOM 1233 N N . ALA A 1 161 ? 6.419 -3.853 16.251 1.00 86.31 161 ALA A N 1
ATOM 1234 C CA . ALA A 1 161 ? 6.142 -3.290 14.931 1.00 86.31 161 ALA A CA 1
ATOM 1235 C C . ALA A 1 161 ? 4.898 -3.942 14.307 1.00 86.31 161 ALA A C 1
ATOM 1237 O O . ALA A 1 161 ? 4.150 -3.295 13.574 1.00 86.31 161 ALA A O 1
ATOM 1238 N N . GLU A 1 162 ? 4.690 -5.218 14.618 1.00 87.56 162 GLU A N 1
ATOM 1239 C CA . GLU A 1 162 ? 3.596 -6.068 14.179 1.00 87.56 162 GLU A CA 1
ATOM 1240 C C . GLU A 1 162 ? 2.255 -5.584 14.741 1.00 87.56 162 GLU A C 1
ATOM 1242 O O . GLU A 1 162 ? 1.300 -5.435 13.980 1.00 87.56 162 GLU A O 1
ATOM 1247 N N . ASP A 1 163 ? 2.185 -5.253 16.033 1.00 82.62 163 ASP A N 1
ATOM 1248 C CA . ASP A 1 163 ? 0.955 -4.743 16.655 1.00 82.62 163 ASP A CA 1
ATOM 1249 C C . ASP A 1 163 ? 0.573 -3.376 16.086 1.00 82.62 163 ASP A C 1
ATOM 1251 O O . ASP A 1 163 ? -0.587 -3.135 15.740 1.00 82.62 163 ASP A O 1
ATOM 1255 N N . ALA A 1 164 ? 1.568 -2.507 15.882 1.00 86.00 164 ALA A N 1
ATOM 1256 C CA . ALA A 1 164 ? 1.365 -1.236 15.195 1.00 86.00 164 ALA A CA 1
ATOM 1257 C C . ALA A 1 164 ? 0.846 -1.440 13.759 1.00 86.00 164 ALA A C 1
ATOM 1259 O O . ALA A 1 164 ? -0.029 -0.706 13.292 1.00 86.00 164 ALA A O 1
ATOM 1260 N N . ALA A 1 165 ? 1.358 -2.446 13.049 1.00 88.25 165 ALA A N 1
ATOM 1261 C CA . ALA A 1 165 ? 0.931 -2.767 11.692 1.00 88.25 165 ALA A CA 1
ATOM 1262 C C . ALA A 1 165 ? -0.500 -3.321 11.651 1.00 88.25 165 ALA A C 1
ATOM 1264 O O . ALA A 1 165 ? -1.279 -2.926 10.783 1.00 88.25 165 ALA A O 1
ATOM 1265 N N . ARG A 1 166 ? -0.877 -4.170 12.615 1.00 86.00 166 ARG A N 1
ATOM 1266 C CA . ARG A 1 166 ? -2.249 -4.683 12.763 1.00 86.00 166 ARG A CA 1
ATOM 1267 C C . ARG A 1 166 ? -3.233 -3.559 13.080 1.00 86.00 166 ARG A C 1
ATOM 1269 O O . ARG A 1 166 ? -4.292 -3.485 12.462 1.00 86.00 166 ARG A O 1
ATOM 1276 N N . ALA A 1 167 ? -2.873 -2.638 13.976 1.00 83.81 167 ALA A N 1
ATOM 1277 C CA . ALA A 1 167 ? -3.688 -1.457 14.266 1.00 83.81 167 ALA A CA 1
ATOM 1278 C C . ALA A 1 167 ? -3.880 -0.569 13.025 1.00 83.81 167 ALA A C 1
ATOM 1280 O O . ALA A 1 167 ? -4.983 -0.089 12.753 1.00 83.81 167 ALA A O 1
ATOM 1281 N N . TYR A 1 168 ? -2.821 -0.394 12.229 1.00 85.88 168 TYR A N 1
ATOM 1282 C CA . TYR A 1 168 ? -2.915 0.296 10.948 1.00 85.88 168 TYR A CA 1
ATOM 1283 C C . TYR A 1 168 ? -3.857 -0.408 9.965 1.00 85.88 168 TYR A C 1
ATOM 1285 O O . TYR A 1 168 ? -4.662 0.264 9.317 1.00 85.88 168 TYR A O 1
ATOM 1293 N N . ASP A 1 169 ? -3.765 -1.732 9.846 1.00 86.00 169 ASP A N 1
ATOM 1294 C CA . ASP A 1 169 ? -4.579 -2.516 8.917 1.00 86.00 169 ASP A CA 1
ATOM 1295 C C . ASP A 1 169 ? -6.060 -2.463 9.271 1.00 86.00 169 ASP A C 1
ATOM 1297 O O . ASP A 1 169 ? -6.866 -2.174 8.388 1.00 86.00 169 ASP A O 1
ATOM 1301 N N . ARG A 1 170 ? -6.406 -2.612 10.556 1.00 80.56 170 ARG A N 1
ATOM 1302 C CA . ARG A 1 170 ? -7.776 -2.418 11.059 1.00 80.56 170 ARG A CA 1
ATOM 1303 C C . ARG A 1 170 ? -8.324 -1.059 10.643 1.00 80.56 170 ARG A C 1
ATOM 1305 O O . ARG A 1 170 ? -9.337 -0.982 9.953 1.00 80.56 170 ARG A O 1
ATOM 1312 N N . ALA A 1 171 ? -7.601 0.016 10.953 1.00 79.12 171 ALA A N 1
ATOM 1313 C CA . ALA A 1 171 ? -8.032 1.367 10.607 1.00 79.12 171 ALA A CA 1
ATOM 1314 C C . ALA A 1 171 ? -8.109 1.595 9.081 1.00 79.12 171 ALA A C 1
ATOM 1316 O O . ALA A 1 171 ? -8.977 2.326 8.592 1.00 79.12 171 ALA A O 1
ATOM 1317 N N . ALA A 1 172 ? -7.224 0.967 8.299 1.00 81.12 172 ALA A N 1
ATOM 1318 C CA . ALA A 1 172 ? -7.261 1.025 6.842 1.00 81.12 172 ALA A CA 1
ATOM 1319 C C . ALA A 1 172 ? -8.493 0.307 6.272 1.00 81.12 172 ALA A C 1
ATOM 1321 O O . ALA A 1 172 ? -9.121 0.862 5.365 1.00 81.12 172 ALA A O 1
ATOM 1322 N N . ILE A 1 173 ? -8.843 -0.863 6.817 1.00 78.94 173 ILE A N 1
ATOM 1323 C CA . ILE A 1 173 ? -10.048 -1.631 6.480 1.00 78.94 173 ILE A CA 1
ATOM 1324 C C . ILE A 1 173 ? -11.297 -0.831 6.846 1.00 78.94 173 ILE A C 1
ATOM 1326 O O . ILE A 1 173 ? -12.144 -0.648 5.980 1.00 78.94 173 ILE A O 1
ATOM 1330 N N . CYS A 1 174 ? -11.384 -0.237 8.040 1.00 72.50 174 CYS A N 1
ATOM 1331 C CA . CYS A 1 174 ? -12.520 0.626 8.402 1.00 72.50 174 CYS A CA 1
ATOM 1332 C C . CYS A 1 174 ? -12.763 1.737 7.370 1.00 72.50 174 CYS A C 1
ATOM 1334 O O . CYS A 1 174 ? -13.895 2.058 7.030 1.00 72.50 174 CYS A O 1
ATOM 1336 N N . CYS A 1 175 ? -11.687 2.348 6.867 1.00 69.56 175 CYS A N 1
ATOM 1337 C CA . CYS A 1 175 ? -11.784 3.530 6.010 1.00 69.56 175 CYS A CA 1
ATOM 1338 C C . CYS A 1 175 ? -11.934 3.235 4.516 1.00 69.56 175 CYS A C 1
ATOM 1340 O O . CYS A 1 175 ? -12.340 4.113 3.751 1.00 69.56 175 CYS A O 1
ATOM 1342 N N . ARG A 1 176 ? -11.482 2.067 4.057 1.00 72.81 176 ARG A N 1
ATOM 1343 C CA . ARG A 1 176 ? -11.389 1.739 2.623 1.00 72.81 176 ARG A CA 1
ATOM 1344 C C . ARG A 1 176 ? -12.052 0.408 2.271 1.00 72.81 176 ARG A C 1
ATOM 1346 O O . ARG A 1 176 ? -12.174 0.115 1.082 1.00 72.81 176 ARG A O 1
ATOM 1353 N N . GLY A 1 177 ? -12.472 -0.358 3.273 1.00 74.19 177 GLY A N 1
ATOM 1354 C CA . GLY A 1 177 ? -13.065 -1.681 3.150 1.00 74.19 177 GLY A CA 1
ATOM 1355 C C . GLY A 1 177 ? -12.177 -2.610 2.337 1.00 74.19 177 GLY A C 1
ATOM 1356 O O . GLY A 1 177 ? -10.973 -2.688 2.575 1.00 74.19 177 GLY A O 1
ATOM 1357 N N . LYS A 1 178 ? -12.736 -3.242 1.307 1.00 70.50 178 LYS A N 1
ATOM 1358 C CA . LYS A 1 178 ? -11.998 -4.166 0.429 1.00 70.50 178 LYS A CA 1
ATOM 1359 C C . LYS A 1 178 ? -10.883 -3.514 -0.396 1.00 70.50 178 LYS A C 1
ATOM 1361 O O . LYS A 1 178 ? -9.966 -4.192 -0.848 1.00 70.50 178 LYS A O 1
ATOM 1366 N N . ASP A 1 179 ? -10.946 -2.193 -0.587 1.00 71.12 179 ASP A N 1
ATOM 1367 C CA . ASP A 1 179 ? -9.903 -1.426 -1.278 1.00 71.12 179 ASP A CA 1
ATOM 1368 C C . ASP A 1 179 ? -8.764 -1.020 -0.323 1.00 71.12 179 ASP A C 1
ATOM 1370 O O . ASP A 1 179 ? -7.835 -0.297 -0.714 1.00 71.12 179 ASP A O 1
ATOM 1374 N N . ALA A 1 180 ? -8.839 -1.430 0.949 1.00 77.88 180 ALA A N 1
ATOM 1375 C CA . ALA A 1 180 ? -7.772 -1.227 1.904 1.00 77.88 180 ALA A CA 1
ATOM 1376 C C . ALA A 1 180 ? -6.524 -1.966 1.437 1.00 77.88 180 ALA A C 1
ATOM 1378 O O . ALA A 1 180 ? -6.462 -3.186 1.326 1.00 77.88 180 ALA A O 1
ATOM 1379 N N . ILE A 1 181 ? -5.475 -1.192 1.197 1.00 77.88 181 ILE A N 1
ATOM 1380 C CA . ILE A 1 181 ? -4.141 -1.758 1.184 1.00 77.88 181 ILE A CA 1
ATOM 1381 C C . ILE A 1 181 ? -3.857 -2.047 2.663 1.00 77.88 181 ILE A C 1
ATOM 1383 O O . ILE A 1 181 ? -3.953 -1.122 3.482 1.00 77.88 181 ILE A O 1
ATOM 1387 N N . THR A 1 182 ? -3.490 -3.282 3.001 1.00 84.69 182 THR A N 1
ATOM 1388 C CA . THR A 1 182 ? -3.092 -3.769 4.345 1.00 84.69 182 THR A CA 1
ATOM 1389 C C . THR A 1 182 ? -1.646 -4.298 4.330 1.00 84.69 182 THR A C 1
ATOM 1391 O O . THR A 1 182 ? -1.019 -4.342 3.270 1.00 84.69 182 THR A O 1
ATOM 1394 N N . ASN A 1 183 ? -1.052 -4.561 5.488 1.00 83.94 183 ASN A N 1
ATOM 1395 C CA . ASN A 1 183 ? 0.226 -5.249 5.670 1.00 83.94 183 ASN A CA 1
ATOM 1396 C C . ASN A 1 183 ? 0.031 -6.770 5.720 1.00 83.94 183 ASN A C 1
ATOM 1398 O O . ASN A 1 183 ? 0.850 -7.498 5.166 1.00 83.94 183 ASN A O 1
ATOM 1402 N N . PHE A 1 184 ? -1.061 -7.223 6.338 1.00 83.81 184 PHE A N 1
ATOM 1403 C CA . PHE A 1 184 ? -1.454 -8.624 6.480 1.00 83.81 184 PHE A CA 1
ATOM 1404 C C . PHE A 1 184 ? -2.667 -8.961 5.584 1.00 83.81 184 PHE A C 1
ATOM 1406 O O . PHE A 1 184 ? -3.366 -8.044 5.123 1.00 83.81 184 PHE A O 1
ATOM 1413 N N . PRO A 1 185 ? -2.918 -10.249 5.277 1.00 79.75 185 PRO A N 1
ATOM 1414 C CA . PRO A 1 185 ? -4.125 -10.699 4.585 1.00 79.75 185 PRO A CA 1
ATOM 1415 C C . PRO A 1 185 ? -5.397 -10.146 5.234 1.00 79.75 185 PRO A C 1
ATOM 1417 O O . PRO A 1 185 ? -5.549 -10.180 6.450 1.00 79.75 185 PRO A O 1
ATOM 1420 N N . ILE A 1 186 ? -6.326 -9.644 4.414 1.00 75.19 186 ILE A N 1
ATOM 1421 C CA . ILE A 1 186 ? -7.614 -9.120 4.903 1.00 75.19 186 ILE A CA 1
ATOM 1422 C C . ILE A 1 186 ? -8.416 -10.211 5.627 1.00 75.19 186 ILE A C 1
ATOM 1424 O O . ILE A 1 186 ? -9.136 -9.903 6.574 1.00 75.19 186 ILE A O 1
ATOM 1428 N N . ASP A 1 187 ? -8.235 -11.472 5.232 1.00 75.31 187 ASP A N 1
ATOM 1429 C CA . ASP A 1 187 ? -8.916 -12.629 5.813 1.00 75.31 187 ASP A CA 1
ATOM 1430 C C . ASP A 1 187 ? -8.599 -12.808 7.306 1.00 75.31 187 ASP A C 1
ATOM 1432 O O . ASP A 1 187 ? -9.475 -13.206 8.071 1.00 75.31 187 ASP A O 1
ATOM 1436 N N . GLU A 1 188 ? -7.400 -12.412 7.756 1.00 77.38 188 GLU A N 1
ATOM 1437 C CA . GLU A 1 188 ? -7.040 -12.418 9.184 1.00 77.38 188 GLU A CA 1
ATOM 1438 C C . GLU A 1 188 ? -7.905 -11.457 10.013 1.00 77.38 188 GLU A C 1
ATOM 1440 O O . GLU A 1 188 ? -8.056 -11.636 11.220 1.00 77.38 188 GLU A O 1
ATOM 1445 N N . PHE A 1 189 ? -8.498 -10.449 9.372 1.00 74.06 189 PHE A N 1
ATOM 1446 C CA . PHE A 1 189 ? -9.360 -9.457 10.007 1.00 74.06 189 PHE A CA 1
ATOM 1447 C C . PHE A 1 189 ? -10.840 -9.667 9.673 1.00 74.06 189 PHE A C 1
ATOM 1449 O O . PHE A 1 189 ? -11.673 -8.899 10.145 1.00 74.06 189 PHE A O 1
ATOM 1456 N N . ALA A 1 190 ? -11.192 -10.678 8.871 1.00 65.81 190 ALA A N 1
ATOM 1457 C CA . ALA A 1 190 ? -12.544 -10.850 8.340 1.00 65.81 190 ALA A CA 1
ATOM 1458 C C . ALA A 1 190 ? -13.610 -11.020 9.429 1.00 65.81 190 ALA A C 1
ATOM 1460 O O . ALA A 1 190 ? -14.719 -10.522 9.267 1.00 65.81 190 ALA A O 1
ATOM 1461 N N . VAL A 1 191 ? -13.271 -11.673 10.545 1.00 64.75 191 VAL A N 1
ATOM 1462 C CA . VAL A 1 191 ? -14.195 -11.889 11.670 1.00 64.75 191 VAL A CA 1
ATOM 1463 C C . VAL A 1 191 ? -14.399 -10.604 12.479 1.00 64.75 191 VAL A C 1
ATOM 1465 O O . VAL A 1 191 ? -15.530 -10.222 12.758 1.00 64.75 191 VAL A O 1
ATOM 1468 N N . GLU A 1 192 ? -13.312 -9.911 12.821 1.00 63.16 192 GLU A N 1
ATOM 1469 C CA . GLU A 1 192 ? -13.338 -8.684 13.635 1.00 63.16 192 GLU A CA 1
ATOM 1470 C C . GLU A 1 192 ? -13.912 -7.490 12.849 1.00 63.16 192 GLU A C 1
ATOM 1472 O O . GLU A 1 192 ? -14.652 -6.668 13.381 1.00 63.16 192 GLU A O 1
ATOM 1477 N N . MET A 1 193 ? -13.607 -7.423 11.551 1.00 66.75 193 MET A N 1
ATOM 1478 C CA . MET A 1 193 ? -13.931 -6.310 10.658 1.00 66.75 193 MET A CA 1
ATOM 1479 C C . MET A 1 193 ? -15.043 -6.655 9.660 1.00 66.75 193 MET A C 1
ATOM 1481 O O . MET A 1 193 ? -15.197 -5.958 8.652 1.00 66.75 193 MET A O 1
ATOM 1485 N N . ALA A 1 194 ? -15.826 -7.706 9.930 1.00 60.12 194 ALA A N 1
ATOM 1486 C CA . ALA A 1 194 ? -16.890 -8.211 9.057 1.00 60.12 194 ALA A CA 1
ATOM 1487 C C . ALA A 1 194 ? -17.818 -7.118 8.477 1.00 60.12 194 ALA A C 1
ATOM 1489 O O . ALA A 1 194 ? -18.106 -7.182 7.279 1.00 60.12 194 ALA A O 1
ATOM 1490 N N . PRO A 1 195 ? -18.217 -6.064 9.230 1.00 61.03 195 PRO A N 1
ATOM 1491 C CA . PRO A 1 195 ? -19.055 -4.991 8.686 1.00 61.03 195 PRO A CA 1
ATOM 1492 C C . PRO A 1 195 ? -18.393 -4.173 7.565 1.00 61.03 195 PRO A C 1
ATOM 1494 O O . PRO A 1 195 ? -19.086 -3.519 6.793 1.00 61.03 195 PRO A O 1
ATOM 1497 N N . PHE A 1 196 ? -17.062 -4.190 7.460 1.00 56.44 196 PHE A N 1
ATOM 1498 C CA . PHE A 1 196 ? -16.285 -3.308 6.582 1.00 56.44 196 PHE A CA 1
ATOM 1499 C C . PHE A 1 196 ? -15.549 -4.052 5.464 1.00 56.44 196 PHE A C 1
ATOM 1501 O O . PHE A 1 196 ? -15.302 -3.479 4.403 1.00 56.44 196 PHE A O 1
ATOM 1508 N N . VAL A 1 197 ? -15.216 -5.329 5.668 1.00 56.62 197 VAL A N 1
ATOM 1509 C CA . VAL A 1 197 ? -14.411 -6.136 4.732 1.00 56.62 197 VAL A CA 1
ATOM 1510 C C . VAL A 1 197 ? -15.117 -6.367 3.388 1.00 56.62 197 VAL A C 1
ATOM 1512 O O . VAL A 1 197 ? -14.457 -6.416 2.351 1.00 56.62 197 VAL A O 1
ATOM 1515 N N . GLY A 1 198 ? -16.454 -6.413 3.369 1.00 55.94 198 GLY A N 1
ATOM 1516 C CA . GLY A 1 198 ? -17.246 -6.559 2.139 1.00 55.94 198 GLY A CA 1
ATOM 1517 C C . GLY A 1 198 ? -17.523 -5.256 1.374 1.00 55.94 198 GLY A C 1
ATOM 1518 O O . GLY A 1 198 ? -17.910 -5.299 0.203 1.00 55.94 198 GLY A O 1
ATOM 1519 N N . LEU A 1 199 ? -17.314 -4.093 1.997 1.00 56.16 199 LEU A N 1
ATOM 1520 C CA . LEU A 1 199 ? -17.716 -2.798 1.443 1.00 56.16 199 LEU A CA 1
ATOM 1521 C C . LEU A 1 199 ? -16.593 -2.189 0.596 1.00 56.16 199 LEU A C 1
ATOM 1523 O O . LEU A 1 199 ? -15.416 -2.255 0.954 1.00 56.16 199 LEU A O 1
ATOM 1527 N N . ARG A 1 200 ? -16.912 -1.587 -0.557 1.00 51.03 200 ARG A N 1
ATOM 1528 C CA . ARG A 1 200 ? -15.916 -0.789 -1.296 1.00 51.03 200 ARG A CA 1
ATOM 1529 C C . ARG A 1 200 ? -15.744 0.568 -0.659 1.00 51.03 200 ARG A C 1
ATOM 1531 O O . ARG A 1 200 ? -16.649 1.099 -0.024 1.00 51.03 200 ARG A O 1
ATOM 1538 N N . LYS A 1 201 ? -14.642 1.234 -1.002 1.00 52.81 201 LYS A N 1
ATOM 1539 C CA . LYS A 1 201 ? -14.460 2.651 -0.680 1.00 52.81 201 LYS A CA 1
ATOM 1540 C C . LYS A 1 201 ? -15.630 3.515 -1.171 1.00 52.81 201 LYS A C 1
ATOM 1542 O O . LYS A 1 201 ? -15.889 4.561 -0.594 1.00 52.81 201 LYS A O 1
ATOM 1547 N N . VAL A 1 202 ? -16.280 3.164 -2.283 1.00 50.69 202 VAL A N 1
ATOM 1548 C CA . VAL A 1 202 ? -17.461 3.897 -2.786 1.00 50.69 202 VAL A CA 1
ATOM 1549 C C . VAL A 1 202 ? -18.703 3.678 -1.925 1.00 50.69 202 VAL A C 1
ATOM 1551 O O . VAL A 1 202 ? -19.464 4.618 -1.763 1.00 50.69 202 VAL A O 1
ATOM 1554 N N . ASP A 1 203 ? -18.839 2.497 -1.324 1.00 52.12 203 ASP A N 1
ATOM 1555 C CA . ASP A 1 203 ? -19.991 2.117 -0.501 1.00 52.12 203 ASP A CA 1
ATOM 1556 C C . ASP A 1 203 ? -19.847 2.652 0.942 1.00 52.12 203 ASP A C 1
ATOM 1558 O O . ASP A 1 203 ? -20.829 2.870 1.637 1.00 52.12 203 ASP A O 1
ATOM 1562 N N . LEU A 1 204 ? -18.610 2.931 1.377 1.00 53.09 204 LEU A N 1
ATOM 1563 C CA . LEU A 1 204 ? -18.278 3.570 2.661 1.00 53.09 204 LEU A CA 1
ATOM 1564 C C . LEU A 1 204 ? -18.325 5.108 2.615 1.00 53.09 204 LEU A C 1
ATOM 1566 O O . LEU A 1 204 ? -17.987 5.774 3.597 1.00 53.09 204 LEU A O 1
ATOM 1570 N N . ARG A 1 205 ? -18.680 5.698 1.468 1.00 52.44 205 ARG A N 1
ATOM 1571 C CA . ARG A 1 205 ? -18.773 7.150 1.279 1.00 52.44 205 ARG A CA 1
ATOM 1572 C C . ARG A 1 205 ? -20.233 7.585 1.196 1.00 52.44 205 ARG A C 1
ATOM 1574 O O . ARG A 1 205 ? -21.020 6.954 0.505 1.00 52.44 205 ARG A O 1
ATOM 1581 N N . GLY A 1 206 ? -20.577 8.673 1.884 1.00 50.97 206 GLY A N 1
ATOM 1582 C CA . GLY A 1 206 ? -21.866 9.346 1.713 1.00 50.97 206 GLY A CA 1
ATOM 1583 C C . GLY A 1 206 ? -21.998 9.958 0.312 1.00 50.97 206 GLY A C 1
ATOM 1584 O O . GLY A 1 206 ? -21.023 9.995 -0.446 1.00 50.97 206 GLY A O 1
ATOM 1585 N N . ALA A 1 207 ? -23.189 10.467 -0.020 1.00 47.62 207 ALA A N 1
ATOM 1586 C CA . ALA A 1 207 ? -23.514 11.057 -1.328 1.00 47.62 207 ALA A CA 1
ATOM 1587 C C . ALA A 1 207 ? -22.496 12.122 -1.802 1.00 47.62 207 ALA A C 1
ATOM 1589 O O . ALA A 1 207 ? -22.248 12.268 -2.997 1.00 47.62 207 ALA A O 1
ATOM 1590 N N . ASP A 1 208 ? -21.825 12.786 -0.861 1.00 49.19 208 ASP A N 1
ATOM 1591 C CA . ASP A 1 208 ? -20.843 13.850 -1.086 1.00 49.19 208 ASP A CA 1
ATOM 1592 C C . ASP A 1 208 ? -19.436 13.334 -1.459 1.00 49.19 208 ASP A C 1
ATOM 1594 O O . ASP A 1 208 ? -18.486 14.110 -1.590 1.00 49.19 208 ASP A O 1
ATOM 1598 N N . GLY A 1 209 ? -19.233 12.013 -1.534 1.00 45.62 209 GLY A N 1
ATOM 1599 C CA . GLY A 1 209 ? -17.920 11.402 -1.768 1.00 45.62 209 GLY A CA 1
ATOM 1600 C C . GLY A 1 209 ? -16.955 11.482 -0.574 1.00 45.62 209 GLY A C 1
ATOM 1601 O O . GLY A 1 209 ? -15.788 11.082 -0.693 1.00 45.62 209 GLY A O 1
ATOM 1602 N N . LYS A 1 210 ? -17.426 11.957 0.584 1.00 47.25 210 LYS A N 1
ATOM 1603 C CA . LYS A 1 210 ? -16.736 11.884 1.881 1.00 47.25 210 LYS A CA 1
ATOM 1604 C C . LYS A 1 210 ? -17.056 10.545 2.554 1.00 47.25 210 LYS A C 1
ATOM 1606 O O . LYS A 1 210 ? -18.159 10.044 2.351 1.00 47.25 210 LYS A O 1
ATOM 1611 N N . PRO A 1 211 ? -16.129 9.921 3.308 1.00 51.62 211 PRO A N 1
ATOM 1612 C CA . PRO A 1 211 ? -16.463 8.720 4.076 1.00 51.62 211 PRO A CA 1
ATOM 1613 C C . PRO A 1 211 ? -17.647 9.050 4.991 1.00 51.62 211 PRO A C 1
ATOM 1615 O O . PRO A 1 211 ? -17.665 10.159 5.525 1.00 51.62 211 PRO A O 1
ATOM 1618 N N . CYS A 1 212 ? -18.638 8.158 5.104 1.00 46.78 212 CYS A N 1
ATOM 1619 C CA . CYS A 1 212 ? -19.830 8.407 5.918 1.00 46.78 212 CYS A CA 1
ATOM 1620 C C . CYS A 1 212 ? -19.376 8.902 7.299 1.00 46.78 212 CYS A C 1
ATOM 1622 O O . CYS A 1 212 ? -18.558 8.250 7.958 1.00 46.78 212 CYS A O 1
ATOM 1624 N N . GLU A 1 213 ? -19.816 10.105 7.668 1.00 48.94 213 GLU A N 1
ATOM 1625 C CA . GLU A 1 213 ? -19.322 10.840 8.834 1.00 48.94 213 GLU A CA 1
ATOM 1626 C C . GLU A 1 213 ? -19.439 9.985 10.097 1.00 48.94 213 GLU A C 1
ATOM 1628 O O . GLU A 1 213 ? -18.467 9.881 10.836 1.00 48.94 213 GLU A O 1
ATOM 1633 N N . ALA A 1 214 ? -20.518 9.203 10.205 1.00 49.19 214 ALA A N 1
ATOM 1634 C CA . ALA A 1 214 ? -20.749 8.225 11.265 1.00 49.19 214 ALA A CA 1
ATOM 1635 C C . ALA A 1 214 ? -19.667 7.132 11.361 1.00 49.19 214 ALA A C 1
ATOM 1637 O O . ALA A 1 214 ? -19.229 6.796 12.455 1.00 49.19 214 ALA A O 1
ATOM 1638 N N . THR A 1 215 ? -19.172 6.594 10.241 1.00 51.78 215 THR A N 1
ATOM 1639 C CA . THR A 1 215 ? -18.056 5.622 10.252 1.00 51.78 215 THR A CA 1
ATOM 1640 C C . THR A 1 215 ? -16.726 6.254 10.638 1.00 51.78 215 THR A C 1
ATOM 1642 O O . THR A 1 215 ? -15.891 5.598 11.254 1.00 51.78 215 THR A O 1
ATOM 1645 N N . LEU A 1 216 ? -16.502 7.521 10.278 1.00 50.12 216 LEU A N 1
ATOM 1646 C CA . LEU A 1 216 ? -15.303 8.249 10.691 1.00 50.12 216 LEU A CA 1
ATOM 1647 C C . LEU A 1 216 ? -15.356 8.648 12.155 1.00 50.12 216 LEU A C 1
ATOM 1649 O O . LEU A 1 216 ? -14.317 8.647 12.803 1.00 50.12 216 LEU A O 1
ATOM 1653 N N . GLU A 1 217 ? -16.529 9.023 12.648 1.00 55.72 217 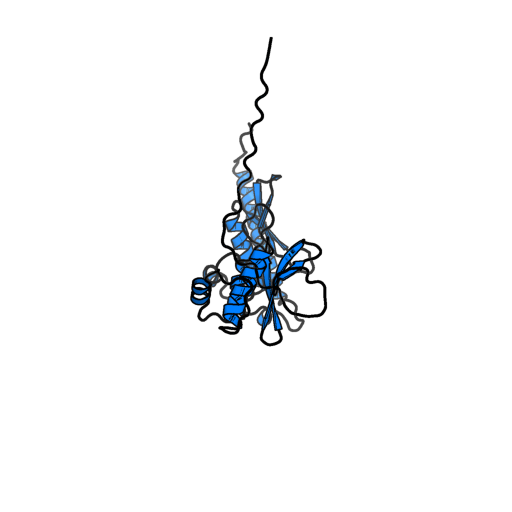GLU A N 1
ATOM 1654 C CA . GLU A 1 217 ? -16.765 9.344 14.047 1.00 55.72 217 GLU A CA 1
ATOM 1655 C C . GLU A 1 217 ? -16.676 8.107 14.916 1.00 55.72 217 GLU A C 1
ATOM 1657 O O . GLU A 1 217 ? -15.969 8.158 15.908 1.00 55.72 217 GLU A O 1
ATOM 1662 N N . GLU A 1 218 ? -17.266 6.980 14.516 1.00 56.84 218 GLU A N 1
ATOM 1663 C CA . GLU A 1 218 ? -17.143 5.736 15.276 1.00 56.84 218 GLU A CA 1
ATOM 1664 C C . GLU A 1 218 ? -15.708 5.207 15.245 1.00 56.84 218 GLU A C 1
ATOM 1666 O O . GLU A 1 218 ? -15.188 4.784 16.271 1.00 56.84 218 GLU A O 1
ATOM 1671 N N . LEU A 1 219 ? -15.008 5.317 14.110 1.00 52.44 219 LEU A N 1
ATOM 1672 C CA . LEU A 1 219 ? -13.591 4.971 14.043 1.00 52.44 219 LEU A CA 1
ATOM 1673 C C . LEU A 1 219 ? -12.729 5.919 14.884 1.00 52.44 219 LEU A C 1
ATOM 1675 O O . LEU A 1 219 ? -11.817 5.461 15.562 1.00 52.44 219 LEU A O 1
ATOM 1679 N N . LYS A 1 220 ? -12.993 7.231 14.854 1.00 55.44 220 LYS A N 1
ATOM 1680 C CA . LYS A 1 220 ? -12.320 8.194 15.738 1.00 55.44 220 LYS A CA 1
ATOM 1681 C C . LYS A 1 220 ? -12.617 7.872 17.192 1.00 55.44 220 LYS A C 1
ATOM 1683 O O . LYS A 1 220 ? -11.683 7.804 17.962 1.00 55.44 220 LYS A O 1
ATOM 1688 N N . ARG A 1 221 ? -13.868 7.581 17.544 1.00 62.69 221 ARG A N 1
ATOM 1689 C CA . ARG A 1 221 ? -14.293 7.211 18.894 1.00 62.69 221 ARG A CA 1
ATOM 1690 C C . ARG A 1 221 ? -13.620 5.927 19.354 1.00 62.69 221 ARG A C 1
ATOM 1692 O O . ARG A 1 221 ? -13.182 5.867 20.491 1.00 62.69 221 ARG A O 1
ATOM 1699 N N . GLN A 1 222 ? -13.478 4.931 18.482 1.00 53.97 222 GLN A N 1
ATOM 1700 C CA . GLN A 1 222 ? -12.747 3.697 18.773 1.00 53.97 222 GLN A CA 1
ATOM 1701 C C . GLN A 1 222 ? -11.237 3.935 18.899 1.00 53.97 222 GLN A C 1
ATOM 1703 O O . GLN A 1 222 ? -10.616 3.378 19.798 1.00 53.97 222 GLN A O 1
ATOM 1708 N N . ILE A 1 223 ? -10.640 4.779 18.050 1.00 51.94 223 ILE A N 1
ATOM 1709 C CA . ILE A 1 223 ? -9.217 5.152 18.136 1.00 51.94 223 ILE A CA 1
ATOM 1710 C C . ILE A 1 223 ? -8.941 5.967 19.405 1.00 51.94 223 ILE A C 1
ATOM 1712 O O . ILE A 1 223 ? -7.979 5.678 20.110 1.00 51.94 223 ILE A O 1
ATOM 1716 N N . ASP A 1 224 ? -9.778 6.957 19.700 1.00 57.28 224 ASP A N 1
ATOM 1717 C CA . ASP A 1 224 ? -9.675 7.832 20.866 1.00 57.28 224 ASP A CA 1
ATOM 1718 C C . ASP A 1 224 ? -9.946 7.023 22.144 1.00 57.28 224 ASP A C 1
ATOM 1720 O O . ASP A 1 224 ? -9.156 7.081 23.076 1.00 57.28 224 ASP A O 1
ATOM 1724 N N . SER A 1 225 ? -10.950 6.138 22.146 1.00 58.03 225 SER A N 1
ATOM 1725 C CA . SER A 1 225 ? -11.199 5.187 23.239 1.00 58.03 225 SER A CA 1
ATOM 1726 C C . SER A 1 225 ? -10.032 4.221 23.450 1.00 58.03 225 SER A C 1
ATOM 1728 O O . SER A 1 225 ? -9.675 3.934 24.592 1.00 58.03 225 SER A O 1
ATOM 1730 N N . TYR A 1 226 ? -9.400 3.733 22.379 1.00 49.59 226 TYR A N 1
ATOM 1731 C CA . TYR A 1 226 ? -8.206 2.901 22.497 1.00 49.59 226 TYR A CA 1
ATOM 1732 C C . TYR A 1 226 ? -7.030 3.703 23.068 1.00 49.59 226 TYR A C 1
ATOM 1734 O O . TYR A 1 226 ? -6.341 3.216 23.965 1.00 49.59 226 TYR A O 1
ATOM 1742 N N . ALA A 1 227 ? -6.836 4.946 22.616 1.00 50.53 227 ALA A N 1
ATOM 1743 C CA . ALA A 1 227 ? -5.813 5.852 23.130 1.00 50.53 227 ALA A CA 1
ATOM 1744 C C . ALA A 1 227 ? -6.026 6.188 24.615 1.00 50.53 227 ALA A C 1
ATOM 1746 O O . ALA A 1 227 ? -5.060 6.186 25.380 1.00 50.53 227 ALA A O 1
ATOM 1747 N N . ASP A 1 228 ? -7.274 6.390 25.033 1.00 49.22 228 ASP A N 1
ATOM 1748 C CA . ASP A 1 228 ? -7.652 6.609 26.428 1.00 49.22 228 ASP A CA 1
ATOM 1749 C C . ASP A 1 228 ? -7.445 5.338 27.265 1.00 49.22 228 ASP A C 1
ATOM 1751 O O . ASP A 1 228 ? -6.887 5.405 28.360 1.00 49.22 228 ASP A O 1
ATOM 1755 N N . SER A 1 229 ? -7.781 4.157 26.730 1.00 52.91 229 SER A N 1
ATOM 1756 C CA . SER A 1 229 ? -7.539 2.872 27.406 1.00 52.91 229 SER A CA 1
ATOM 1757 C C . SER A 1 229 ? -6.045 2.574 27.600 1.00 52.91 229 SER A C 1
ATOM 1759 O O . SER A 1 229 ? -5.640 2.023 28.622 1.00 52.91 229 SER A O 1
ATOM 1761 N N . GLU A 1 230 ? -5.205 2.978 26.645 1.00 51.38 230 GLU A N 1
ATOM 1762 C CA . GLU A 1 230 ? -3.746 2.894 26.746 1.00 51.38 230 GLU A CA 1
ATOM 1763 C C . GLU A 1 230 ? -3.188 3.926 27.735 1.00 51.38 230 GLU A C 1
ATOM 1765 O O . GLU A 1 230 ? -2.238 3.636 28.465 1.00 51.38 230 GLU A O 1
ATOM 1770 N N . ALA A 1 231 ? -3.775 5.125 27.791 1.00 52.81 231 ALA A N 1
ATOM 1771 C CA . ALA A 1 231 ? -3.410 6.145 28.767 1.00 52.81 231 ALA A CA 1
ATOM 1772 C C . ALA A 1 231 ? -3.746 5.704 30.200 1.00 52.81 231 ALA A C 1
ATOM 1774 O O . ALA A 1 231 ? -2.927 5.906 31.097 1.00 52.81 231 ALA A O 1
ATOM 1775 N N . GLU A 1 232 ? -4.893 5.056 30.411 1.00 54.84 232 GLU A N 1
ATOM 1776 C CA . GLU A 1 232 ? -5.271 4.479 31.705 1.00 54.84 232 GLU A CA 1
ATOM 1777 C C . GLU A 1 232 ? -4.390 3.286 32.085 1.00 54.84 232 GLU A C 1
ATOM 1779 O O . GLU A 1 232 ? -3.813 3.291 33.173 1.00 54.84 232 GLU A O 1
ATOM 1784 N N . ARG A 1 233 ? -4.121 2.344 31.165 1.00 57.69 233 ARG A N 1
ATOM 1785 C CA . ARG A 1 233 ? -3.130 1.273 31.405 1.00 57.69 233 ARG A CA 1
ATOM 1786 C C . ARG A 1 233 ? -1.754 1.827 31.777 1.00 57.69 233 ARG A C 1
ATOM 1788 O O . ARG A 1 233 ? -1.040 1.244 32.592 1.00 57.69 233 ARG A O 1
ATOM 1795 N N . LYS A 1 234 ? -1.368 2.972 31.208 1.00 53.88 234 LYS A N 1
ATOM 1796 C CA . LYS A 1 234 ? -0.115 3.662 31.534 1.00 53.88 234 LYS A CA 1
ATOM 1797 C C . LYS A 1 234 ? -0.147 4.305 32.922 1.00 53.88 234 LYS A C 1
ATOM 1799 O O . LYS A 1 234 ? 0.864 4.250 33.619 1.00 53.88 234 LYS A O 1
ATOM 1804 N N . LYS A 1 235 ? -1.274 4.887 33.341 1.00 63.66 235 LYS A N 1
ATOM 1805 C CA . LYS A 1 235 ? -1.455 5.396 34.711 1.00 63.66 235 LYS A CA 1
ATOM 1806 C C . LYS A 1 235 ? -1.418 4.258 35.727 1.00 63.66 235 LYS A C 1
ATOM 1808 O O . LYS A 1 235 ? -0.710 4.382 36.720 1.00 63.66 235 LYS A O 1
ATOM 1813 N N . GLU A 1 236 ? -2.072 3.135 35.442 1.00 61.41 236 GLU A N 1
ATOM 1814 C CA . GLU A 1 236 ? -2.021 1.932 36.280 1.00 61.41 236 GLU A CA 1
ATOM 1815 C C . GLU A 1 236 ? -0.616 1.327 36.343 1.00 61.41 236 GLU A C 1
ATOM 1817 O O . GLU A 1 236 ? -0.158 0.966 37.420 1.00 61.41 236 GLU A O 1
ATOM 1822 N N . ALA A 1 237 ? 0.120 1.265 35.231 1.00 53.53 237 ALA A N 1
ATOM 1823 C CA . ALA A 1 237 ? 1.492 0.755 35.223 1.00 53.53 237 ALA A CA 1
ATOM 1824 C C . ALA A 1 237 ? 2.465 1.643 36.023 1.00 53.53 237 ALA A C 1
ATOM 1826 O O . ALA A 1 237 ? 3.375 1.126 36.676 1.00 53.53 237 ALA A O 1
ATOM 1827 N N . VAL A 1 238 ? 2.264 2.966 35.993 1.00 62.50 238 VAL A N 1
ATOM 1828 C CA . VAL A 1 238 ? 3.014 3.933 36.812 1.00 62.50 238 VAL A CA 1
ATOM 1829 C C . VAL A 1 238 ? 2.605 3.832 38.287 1.00 62.50 238 VAL A C 1
ATOM 1831 O O . VAL A 1 238 ? 3.474 3.855 39.156 1.00 62.50 238 VAL A O 1
ATOM 1834 N N . ALA A 1 239 ? 1.313 3.650 38.576 1.00 64.69 239 ALA A N 1
ATOM 1835 C CA . ALA A 1 239 ? 0.791 3.444 39.928 1.00 64.69 239 ALA A CA 1
ATOM 1836 C C . ALA A 1 239 ? 1.224 2.096 40.535 1.00 64.69 239 ALA A C 1
ATOM 1838 O O . ALA A 1 239 ? 1.468 2.011 41.735 1.00 64.69 239 ALA A O 1
ATOM 1839 N N . ALA A 1 240 ? 1.409 1.063 39.709 1.00 64.44 240 ALA A N 1
ATOM 1840 C CA . ALA A 1 240 ? 1.889 -0.261 40.105 1.00 64.44 240 ALA A CA 1
ATOM 1841 C C . ALA A 1 240 ? 3.406 -0.319 40.388 1.00 64.44 240 ALA A C 1
ATOM 1843 O O . ALA A 1 240 ? 3.961 -1.405 40.552 1.00 64.44 240 ALA A O 1
ATOM 1844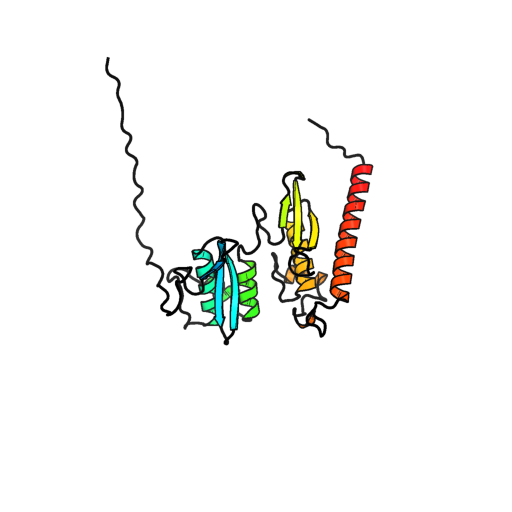 N N . GLY A 1 241 ? 4.103 0.823 40.435 1.00 53.28 241 GLY A N 1
ATOM 1845 C CA . GLY A 1 241 ? 5.444 0.905 41.018 1.00 53.28 241 GLY A CA 1
ATOM 1846 C C . GLY A 1 241 ? 6.553 0.183 40.248 1.00 53.28 241 GLY A C 1
ATOM 1847 O O . GLY A 1 241 ? 7.606 -0.090 40.819 1.00 53.28 241 GLY A O 1
ATOM 1848 N N . ARG A 1 242 ? 6.389 -0.095 38.948 1.00 48.03 242 ARG A N 1
ATOM 1849 C CA . ARG A 1 242 ? 7.498 -0.565 38.097 1.00 48.03 242 ARG A CA 1
ATOM 1850 C C . ARG A 1 242 ? 8.316 0.617 37.580 1.00 48.03 242 ARG A C 1
ATOM 1852 O O . ARG A 1 242 ? 8.376 0.894 36.386 1.00 48.03 242 ARG A O 1
ATOM 1859 N N . GLY A 1 243 ? 8.945 1.322 38.518 1.00 40.03 243 GLY A N 1
ATOM 1860 C CA . GLY A 1 243 ? 10.046 2.226 38.218 1.00 40.03 243 GLY A CA 1
ATOM 1861 C C . GLY A 1 243 ? 11.213 1.422 37.652 1.00 40.03 243 GLY A C 1
ATOM 1862 O O . GLY A 1 243 ? 11.676 0.462 38.262 1.00 40.03 243 GLY A O 1
ATOM 1863 N N . THR A 1 244 ? 11.687 1.803 36.472 1.00 45.12 244 THR A N 1
ATOM 1864 C CA . THR A 1 244 ? 12.968 1.340 35.929 1.00 45.12 244 THR A CA 1
ATOM 1865 C C . THR A 1 244 ? 14.074 1.514 36.978 1.00 45.12 244 THR A C 1
ATOM 1867 O O . THR A 1 244 ? 14.247 2.642 37.456 1.00 45.12 244 THR A O 1
ATOM 1870 N N . PRO A 1 245 ? 14.873 0.482 37.312 1.00 38.34 245 PRO A N 1
ATOM 1871 C CA . PRO A 1 245 ? 16.116 0.720 38.014 1.00 38.34 245 PRO A CA 1
ATOM 1872 C C . PRO A 1 245 ? 17.070 1.410 37.039 1.00 38.34 245 PRO A C 1
ATOM 1874 O O . PRO A 1 245 ? 17.408 0.878 35.982 1.00 38.34 245 PRO A O 1
ATOM 1877 N N . ARG A 1 246 ? 17.473 2.631 37.396 1.00 41.88 246 ARG A N 1
ATOM 1878 C CA . ARG A 1 246 ? 18.620 3.312 36.796 1.00 41.88 246 ARG A CA 1
ATOM 1879 C C . ARG A 1 246 ? 19.868 2.449 36.985 1.00 41.88 246 ARG A C 1
ATOM 1881 O O . ARG A 1 246 ? 20.209 2.124 38.123 1.00 41.88 246 ARG A O 1
ATOM 1888 N N . ARG A 1 247 ? 20.601 2.215 35.901 1.00 36.47 247 ARG A N 1
ATOM 1889 C CA . ARG A 1 247 ? 22.062 2.274 35.913 1.00 36.47 247 ARG A CA 1
ATOM 1890 C C . ARG A 1 247 ? 22.578 2.719 34.558 1.00 36.47 247 ARG A C 1
ATOM 1892 O O . ARG A 1 247 ? 22.044 2.215 33.549 1.00 36.47 247 ARG A O 1
#

pLDDT: mean 70.63, std 18.48, range [29.58, 94.94]

Radius of gyration: 23.92 Å; chains: 1; bounding box: 93×36×70 Å

Organism: NCBI:txid676789

Secondary structure (DSSP, 8-state):
-------------PPPS--PPPPPP---SS--SSSSTTEEE-TTT--EEEEEEETTEEEEEEEESSHHHHHHHHHHHHHHHHGGG---S-SS---HHHHHHTTT--HHHHHHHHHHHS-SS--TT-SSTTEEEEGGGTEEEEEE-SSSSSS-EEEEEESSHHHHHHHHHHHHHHHHBTT---SS-GGGGTTTTHHHHT-BTTTTB-TTSSBPHHHHHHHHHHHHHHHHHHHHHHHHHHHTT-PPPP-